Protein AF-A0A6C0IS83-F1 (afdb_monomer_lite)

InterPro domains:
  IPR001623 DnaJ domain [PF00226] (11-62)
  IPR001623 DnaJ domain [PR00625] (32-47)
  IPR001623 DnaJ domain [PR00625] (49-69)
  IPR001623 DnaJ domain [PS50076] (11-88)
  IPR001623 DnaJ domain [SM00271] (10-69)
  IPR001623 DnaJ domain [cd06257] (11-61)
  IPR036869 Chaperone J-domain superfamily [G3DSA:1.10.287.110] (2-84)
  IPR036869 Chaperone J-domain superfamily [SSF46565] (8-65)

Foldseek 3Di:
DPPVVVVVLVVLCVLLVHDPVQPDLLSLLLSLLLQCLLLQCVLVVNDPVSVVSNVSSVVSSVVSVVVVCVVVPVDDDDDDDPVVVVVVLSVDSDPVSSLVSLLVNLCSVCVPDDDPLLSVLLSLQLVCQVPPRDVVSVVSLLQDALVSLVVSLVVCVVSVSSSVHDPVSSVVSVVSSCVLQVLAAEAEAAAEQVCQLVQHWDFDADPNDTDTHRLVDQKDKDFDDDPPDPDDDDDDPDPSRGHIYMYGRHYDADPQWDADLFQEIEGEAEDECPPVVVCCVPPHQWDWDDDPPDTDT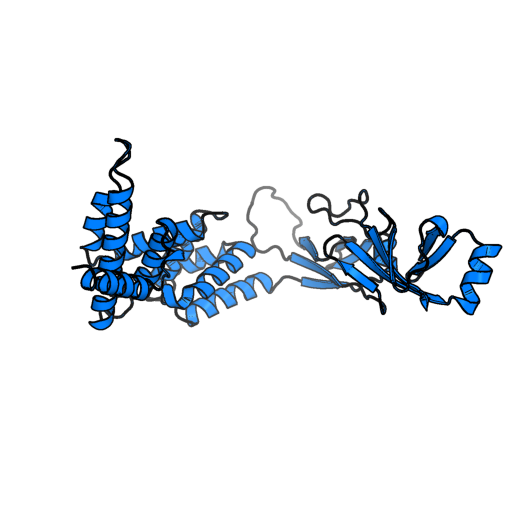HGPVPDDPDQKDKDKAQQSGGAGQDPVDRSDPPGGHIYIYIYGYD

Secondary structure (DSSP, 8-state):
--HHHHHHHHHHHHHHT--GGG--HHHHHHHHHHHHHHT-GGGTTT-HHHHHHHHHHHHHHHHHHHHHHHHHTTS-----S-HHHHHHHTT---HHHHHHHHHHHHHHHSTTT--HHHHHHHHHHHHHTTS---HHHHHHHHHS-HHHHHHHHHHHHHTHHHHT--HHHHHHHHHHHHHHHTT-EEEEE--BHHHHHTTPEEEEEETTEEEEEETT-SEEEEE---TT--S--------TTPPEEEEEE--BPPTT-EE-TT-PEEEEEEE-TTTHHHHHHHH-SEEEEEETTEEEEEEGGG--SSSEEEEEETT-SSBPP-SS-TT--S-B--EEEEEEE-

Sequence (342 aa):
MNMNNNNTIQDYLDVLELNYDELTKDKIKKQYYKLALKYHPDKNGNSIEANEKFKKINEAYLFFISEYNDVNDTNSCNNSNTNFDFVSLLSSKNTEFYINLLSSFISSIIKGNLNSTIVSIVKNIVISANNTLTKSVLTDLNTLDKYQLIEIYTLLSRYQDVFHIKQDTLEFVSLLIKDKYKNDEIIMLTPSVSDLLNDNLYKLNVNDTIYLVPLWHNELYFDAKNNNTNNTNINNTNNTNNKEIIVLCKPNLPNGISIDENNNLYCKLSINIHNELTNLLYNSPFVSLYIEEKEFFIPLHNLHIVSEQIYKIKNKGILIVNEENIYDDTCRGDIIVKILLV

pLDDT: mean 78.61, std 14.94, range [34.88, 96.12]

Structure (mmCIF, N/CA/C/O backbone):
data_AF-A0A6C0IS83-F1
#
_entry.id   AF-A0A6C0IS83-F1
#
loop_
_atom_site.group_PDB
_atom_site.id
_atom_site.type_symbol
_atom_site.label_atom_id
_atom_site.label_alt_id
_atom_site.label_comp_id
_atom_site.label_asym_id
_atom_site.label_entity_id
_atom_site.label_seq_id
_atom_site.pdbx_PDB_ins_code
_atom_site.Cartn_x
_atom_site.Cartn_y
_atom_site.Cartn_z
_atom_site.occupancy
_atom_site.B_iso_or_equiv
_atom_site.auth_seq_id
_atom_site.auth_comp_id
_atom_site.auth_asym_id
_atom_site.auth_atom_id
_atom_site.pdbx_PDB_model_num
ATOM 1 N N . MET A 1 1 ? 19.101 8.965 50.114 1.00 35.72 1 MET A N 1
ATOM 2 C CA . MET A 1 1 ? 17.693 8.515 50.061 1.00 35.72 1 MET A CA 1
ATOM 3 C C . MET A 1 1 ? 17.179 8.540 48.611 1.00 35.72 1 MET A C 1
ATOM 5 O O . MET A 1 1 ? 16.226 9.243 48.343 1.00 35.72 1 MET A O 1
ATOM 9 N N . ASN A 1 2 ? 17.783 7.788 47.674 1.00 38.53 2 ASN A N 1
ATOM 10 C CA . ASN A 1 2 ? 17.376 7.807 46.246 1.00 38.53 2 ASN A CA 1
ATOM 11 C C . ASN A 1 2 ? 16.971 6.433 45.673 1.00 38.53 2 ASN A C 1
ATOM 13 O O . ASN A 1 2 ? 16.652 6.347 44.496 1.00 38.53 2 ASN A O 1
ATOM 17 N N . MET A 1 3 ? 16.957 5.354 46.469 1.00 34.88 3 MET A N 1
ATOM 18 C CA . MET A 1 3 ? 16.592 4.024 45.947 1.00 34.88 3 MET A CA 1
ATOM 19 C C . MET A 1 3 ? 15.078 3.780 45.841 1.00 34.88 3 MET A C 1
ATOM 21 O O . MET A 1 3 ? 14.665 3.034 44.964 1.00 34.88 3 MET A O 1
ATOM 25 N N . ASN A 1 4 ? 14.240 4.433 46.659 1.00 50.72 4 ASN A N 1
ATOM 26 C CA . ASN A 1 4 ? 12.786 4.214 46.594 1.00 50.72 4 ASN A CA 1
ATOM 27 C C . ASN A 1 4 ? 12.120 4.887 45.384 1.00 50.72 4 ASN A C 1
ATOM 29 O O . ASN A 1 4 ? 11.181 4.319 44.846 1.00 50.72 4 ASN A O 1
ATOM 33 N N . ASN A 1 5 ? 12.607 6.045 44.922 1.00 55.72 5 ASN A N 1
ATOM 34 C CA . ASN A 1 5 ? 12.005 6.717 43.762 1.00 55.72 5 ASN A CA 1
ATOM 35 C C . ASN A 1 5 ? 12.311 5.998 42.442 1.00 55.72 5 ASN A C 1
ATOM 37 O O . ASN A 1 5 ? 11.448 5.953 41.574 1.00 55.72 5 ASN A O 1
ATOM 41 N N . ASN A 1 6 ? 13.496 5.393 42.301 1.00 60.47 6 ASN A N 1
ATOM 42 C CA . ASN A 1 6 ? 13.868 4.695 41.066 1.00 60.47 6 ASN A CA 1
ATOM 43 C C . ASN A 1 6 ? 13.025 3.434 40.827 1.00 60.47 6 ASN A C 1
ATOM 45 O O . ASN A 1 6 ? 12.663 3.170 39.685 1.00 60.47 6 ASN A O 1
ATOM 49 N N . ASN A 1 7 ? 12.664 2.699 41.886 1.00 71.56 7 ASN A N 1
ATOM 50 C CA . ASN A 1 7 ? 11.769 1.545 41.758 1.00 71.56 7 ASN A CA 1
ATOM 51 C C . ASN A 1 7 ? 10.355 1.977 41.348 1.00 71.56 7 ASN A C 1
ATOM 53 O O . ASN A 1 7 ? 9.797 1.395 40.431 1.00 71.56 7 ASN A O 1
ATOM 57 N N . THR A 1 8 ? 9.818 3.052 41.932 1.00 79.69 8 THR A N 1
ATOM 58 C CA . THR A 1 8 ? 8.490 3.571 41.562 1.00 79.69 8 THR A CA 1
ATOM 59 C C . THR A 1 8 ? 8.440 4.081 40.117 1.00 79.69 8 THR A C 1
ATOM 61 O O . THR A 1 8 ? 7.445 3.881 39.425 1.00 79.69 8 THR A O 1
ATOM 64 N N . ILE A 1 9 ? 9.512 4.726 39.638 1.00 83.50 9 ILE A N 1
ATOM 65 C CA . ILE A 1 9 ? 9.612 5.176 38.241 1.00 83.50 9 ILE A CA 1
ATOM 66 C C . ILE A 1 9 ? 9.635 3.971 37.299 1.00 83.50 9 ILE A C 1
ATOM 68 O O . ILE A 1 9 ? 8.914 3.977 36.303 1.00 83.50 9 ILE A O 1
ATOM 72 N N . GLN A 1 10 ? 10.426 2.942 37.620 1.00 84.50 10 GLN A N 1
ATOM 73 C CA . GLN A 1 10 ? 10.480 1.722 36.820 1.00 84.50 10 GLN A CA 1
ATOM 74 C C . GLN A 1 10 ? 9.125 1.003 36.806 1.00 84.50 10 GLN A C 1
ATOM 76 O O . GLN A 1 10 ? 8.645 0.651 35.736 1.00 84.50 10 GLN A O 1
ATOM 81 N N . ASP A 1 11 ? 8.456 0.890 37.955 1.00 86.56 11 ASP A N 1
ATOM 82 C CA . ASP A 1 11 ? 7.122 0.292 38.050 1.00 86.56 11 ASP A CA 1
ATOM 83 C C . ASP A 1 11 ? 6.097 1.044 37.177 1.00 86.56 11 ASP A C 1
ATOM 85 O O . ASP A 1 11 ? 5.260 0.428 36.518 1.00 86.56 11 ASP A O 1
ATOM 89 N N . TYR A 1 12 ? 6.152 2.381 37.127 1.00 90.69 12 TYR A N 1
ATOM 90 C CA . TYR A 1 12 ? 5.265 3.182 36.274 1.00 90.69 12 TYR A CA 1
ATOM 91 C C . TYR A 1 12 ? 5.613 3.114 34.786 1.00 90.69 12 TYR A C 1
ATOM 93 O O . TYR A 1 12 ? 4.703 3.149 33.953 1.00 90.69 12 TYR A O 1
ATOM 101 N N . LEU A 1 13 ? 6.896 2.993 34.443 1.00 88.94 13 LEU A N 1
ATOM 102 C CA . LEU A 1 13 ? 7.331 2.704 33.077 1.00 88.94 13 LEU A CA 1
ATOM 103 C C . LEU A 1 13 ? 6.804 1.344 32.616 1.00 88.94 13 LEU A C 1
ATOM 105 O O . LEU A 1 13 ? 6.209 1.257 31.542 1.00 88.94 13 LEU A O 1
ATOM 109 N N . ASP A 1 14 ? 6.923 0.325 33.465 1.00 88.31 14 ASP A N 1
ATOM 110 C CA . ASP A 1 14 ? 6.438 -1.026 33.193 1.00 88.31 14 ASP A CA 1
ATOM 111 C C . ASP A 1 14 ? 4.906 -1.047 33.048 1.00 88.31 14 ASP A C 1
ATOM 113 O O . ASP A 1 14 ? 4.376 -1.663 32.123 1.00 88.31 14 ASP A O 1
ATOM 117 N N . VAL A 1 15 ? 4.178 -0.312 33.902 1.00 89.88 15 VAL A N 1
ATOM 118 C CA . VAL A 1 15 ? 2.713 -0.155 33.804 1.00 89.88 15 VAL A CA 1
ATOM 119 C C . VAL A 1 15 ? 2.295 0.516 32.497 1.00 89.88 15 VAL A C 1
ATOM 121 O O . VAL A 1 15 ? 1.272 0.137 31.924 1.00 89.88 15 VAL A O 1
ATOM 124 N N . LEU A 1 16 ? 3.050 1.513 32.028 1.00 89.12 16 LEU A N 1
ATOM 125 C CA . LEU A 1 16 ? 2.792 2.155 30.742 1.00 89.12 16 LEU A CA 1
ATOM 126 C C . LEU A 1 16 ? 3.369 1.368 29.560 1.00 89.12 16 LEU A C 1
ATOM 128 O O . LEU A 1 16 ? 3.081 1.729 28.427 1.00 89.12 16 LEU A O 1
ATOM 132 N N . GLU A 1 17 ? 4.108 0.280 29.775 1.00 89.81 17 GLU A N 1
ATOM 133 C CA . GLU A 1 17 ? 4.826 -0.453 28.725 1.00 89.81 17 GLU A CA 1
ATOM 134 C C . GLU A 1 17 ? 5.775 0.472 27.921 1.00 89.81 17 GLU A C 1
ATOM 136 O O . GLU A 1 17 ? 5.812 0.420 26.690 1.00 89.81 17 GLU A O 1
ATOM 141 N N . LEU A 1 18 ? 6.504 1.365 28.604 1.00 89.06 18 LEU A N 1
ATOM 142 C CA . LEU A 1 18 ? 7.457 2.307 28.001 1.00 89.06 18 LEU A CA 1
ATOM 143 C C . LEU A 1 18 ? 8.870 2.092 28.533 1.00 89.06 18 LEU A C 1
ATOM 145 O O . LEU A 1 18 ? 9.063 1.765 29.698 1.00 89.06 18 LEU A O 1
ATOM 149 N N . ASN A 1 19 ? 9.868 2.370 27.695 1.00 87.38 19 ASN A N 1
ATOM 150 C CA . ASN A 1 19 ? 11.260 2.439 28.131 1.00 87.38 19 ASN A CA 1
ATOM 151 C C . ASN A 1 19 ? 11.656 3.873 28.502 1.00 87.38 19 ASN A C 1
ATOM 153 O O . ASN A 1 19 ? 11.053 4.839 28.028 1.00 87.38 19 ASN A O 1
ATOM 157 N N . TYR A 1 20 ? 12.722 4.016 29.293 1.00 81.62 20 TYR A N 1
ATOM 158 C CA . TYR A 1 20 ? 13.230 5.327 29.710 1.00 81.62 20 TYR A CA 1
ATOM 159 C C . TYR A 1 20 ? 13.574 6.229 28.506 1.00 81.62 20 TYR A C 1
ATOM 161 O O . TYR A 1 20 ? 13.202 7.399 28.478 1.00 81.62 20 TYR A O 1
ATOM 169 N N . ASP A 1 21 ? 14.166 5.662 27.450 1.00 80.62 21 ASP A N 1
ATOM 170 C CA . ASP A 1 21 ? 14.532 6.386 26.219 1.00 80.62 21 ASP A CA 1
ATOM 171 C C . ASP A 1 21 ? 13.317 6.846 25.385 1.00 80.62 21 ASP A C 1
ATOM 173 O O . ASP A 1 21 ? 13.442 7.602 24.421 1.00 80.62 21 ASP A O 1
ATOM 177 N N . GLU A 1 22 ? 12.116 6.382 25.734 1.00 77.12 22 GLU A N 1
ATOM 178 C CA . GLU A 1 22 ? 10.867 6.675 25.034 1.00 77.12 22 GLU A CA 1
ATOM 179 C C . GLU A 1 22 ? 9.982 7.687 25.764 1.00 77.12 22 GLU A C 1
ATOM 181 O O . GLU A 1 22 ? 8.907 8.037 25.264 1.00 77.12 22 GLU A O 1
ATOM 186 N N . LEU A 1 23 ? 10.440 8.186 26.915 1.00 80.38 23 LEU A N 1
ATOM 187 C CA . LEU A 1 23 ? 9.802 9.258 27.664 1.00 80.38 23 LEU A CA 1
ATOM 188 C C . LEU A 1 23 ? 9.786 10.525 26.797 1.00 80.38 23 LEU A C 1
ATOM 190 O O . LEU A 1 23 ? 10.745 11.284 26.701 1.00 80.38 23 LEU A O 1
ATOM 194 N N . THR A 1 24 ? 8.664 10.741 26.119 1.00 84.88 24 THR A N 1
ATOM 195 C CA . THR A 1 24 ? 8.280 12.008 25.494 1.00 84.88 24 THR A CA 1
ATOM 196 C C . THR A 1 24 ? 6.800 12.220 25.778 1.00 84.88 24 THR A C 1
ATOM 198 O O . THR A 1 24 ? 6.029 11.255 25.808 1.00 84.88 24 THR A O 1
ATOM 201 N N . LYS A 1 25 ? 6.371 13.474 25.963 1.00 83.62 25 LYS A N 1
ATOM 202 C CA . LYS A 1 25 ? 4.979 13.808 26.320 1.00 83.62 25 LYS A CA 1
ATOM 203 C C . LYS A 1 25 ? 3.959 13.177 25.364 1.00 83.62 25 LYS A C 1
ATOM 205 O O . LYS A 1 25 ? 2.940 12.648 25.806 1.00 83.62 25 LYS A O 1
ATOM 210 N N . ASP A 1 26 ? 4.263 13.164 24.068 1.00 81.56 26 ASP A N 1
ATOM 211 C CA . ASP A 1 26 ? 3.397 12.569 23.048 1.00 81.56 26 ASP A CA 1
ATOM 212 C C . ASP A 1 26 ? 3.340 11.038 23.124 1.00 81.56 26 ASP A C 1
ATOM 214 O O . ASP A 1 26 ? 2.248 10.470 23.028 1.00 81.56 26 ASP A O 1
ATOM 218 N N . LYS A 1 27 ? 4.479 10.358 23.337 1.00 85.44 27 LYS A N 1
ATOM 219 C CA . LYS A 1 27 ? 4.504 8.895 23.508 1.00 85.44 27 LYS A CA 1
ATOM 220 C C . LYS A 1 27 ? 3.756 8.474 24.771 1.00 85.44 27 LYS A C 1
ATOM 222 O O . LYS A 1 27 ? 2.902 7.594 24.691 1.00 85.44 27 LYS A O 1
ATOM 227 N N . ILE A 1 28 ? 3.994 9.158 25.891 1.00 86.69 28 ILE A N 1
ATOM 228 C CA . ILE A 1 28 ? 3.319 8.908 27.174 1.00 86.69 28 ILE A CA 1
ATOM 229 C C . ILE A 1 28 ? 1.806 9.051 27.014 1.00 86.69 28 ILE A C 1
ATOM 231 O O . ILE A 1 28 ? 1.051 8.153 27.378 1.00 86.69 28 ILE A O 1
ATOM 235 N N . LYS A 1 29 ? 1.351 10.140 26.386 1.00 84.56 29 LYS A N 1
ATOM 236 C CA . LYS A 1 29 ? -0.071 10.391 26.131 1.00 84.56 29 LYS A CA 1
ATOM 237 C C . LYS A 1 29 ? -0.698 9.342 25.213 1.00 84.56 29 LYS A C 1
ATOM 239 O O . LYS A 1 29 ? -1.788 8.847 25.494 1.00 84.56 29 LYS A O 1
ATOM 244 N N . LYS A 1 30 ? -0.019 8.974 24.124 1.00 84.38 30 LYS A N 1
ATOM 245 C CA . LYS A 1 30 ? -0.503 7.955 23.179 1.00 84.38 30 LYS A CA 1
ATOM 246 C C . LYS A 1 30 ? -0.636 6.586 23.844 1.00 84.38 30 LYS A C 1
ATOM 248 O O . LYS A 1 30 ? -1.632 5.894 23.628 1.00 84.38 30 LYS A O 1
ATOM 253 N N . GLN A 1 31 ? 0.353 6.213 24.643 1.00 88.25 31 GLN A N 1
ATOM 254 C CA . GLN A 1 31 ? 0.400 4.927 25.316 1.00 88.25 31 GLN A CA 1
ATOM 255 C C . GLN A 1 31 ? -0.612 4.853 26.464 1.00 88.25 31 GLN A C 1
ATOM 257 O O . GLN A 1 31 ? -1.351 3.874 26.563 1.00 88.25 31 GLN A O 1
ATOM 262 N N . TYR A 1 32 ? -0.755 5.936 27.232 1.00 88.56 32 TYR A N 1
ATOM 263 C CA . TYR A 1 32 ? -1.833 6.098 28.202 1.00 88.56 32 TYR A CA 1
ATOM 264 C C . TYR A 1 32 ? -3.206 5.863 27.562 1.00 88.56 32 TYR A C 1
ATOM 266 O O . TYR A 1 32 ? -3.961 5.016 28.028 1.00 88.56 32 TYR A O 1
ATOM 274 N N . TYR A 1 33 ? -3.514 6.541 26.450 1.00 86.06 33 TYR A N 1
ATOM 275 C CA . TYR A 1 33 ? -4.796 6.365 25.765 1.00 86.06 33 TYR A CA 1
ATOM 276 C C . TYR A 1 33 ? -5.037 4.924 25.310 1.00 86.06 33 TYR A C 1
ATOM 278 O O . TYR A 1 33 ? -6.140 4.404 25.479 1.00 86.06 33 TYR A O 1
ATOM 286 N N . LYS A 1 34 ? -4.009 4.262 24.771 1.00 87.62 34 LYS A N 1
ATOM 287 C CA . LYS A 1 34 ? -4.089 2.863 24.340 1.00 87.62 34 LYS A CA 1
ATOM 288 C C . LYS A 1 34 ? -4.442 1.938 25.511 1.00 87.62 34 LYS A C 1
ATOM 290 O O . LYS A 1 34 ? -5.360 1.127 25.402 1.00 87.62 34 LYS A O 1
ATOM 295 N N . LEU A 1 35 ? -3.732 2.065 26.630 1.00 88.19 35 LEU A N 1
ATOM 296 C CA . LEU A 1 35 ? -3.922 1.209 27.803 1.00 88.19 35 LEU A CA 1
ATOM 297 C C . LEU A 1 35 ? -5.224 1.518 28.544 1.00 88.19 35 LEU A C 1
ATOM 299 O O . LEU A 1 35 ? -5.928 0.596 28.951 1.00 88.19 35 LEU A O 1
ATOM 303 N N . ALA A 1 36 ? -5.587 2.794 28.658 1.00 86.00 36 ALA A N 1
ATOM 304 C CA . ALA A 1 36 ? -6.831 3.227 29.280 1.00 86.00 36 ALA A CA 1
ATOM 305 C C . ALA A 1 36 ? -8.067 2.732 28.506 1.00 86.00 36 ALA A C 1
ATOM 307 O O . ALA A 1 36 ? -9.056 2.356 29.130 1.00 86.00 36 ALA A O 1
ATOM 308 N N . LEU A 1 37 ? -8.008 2.651 27.168 1.00 86.12 37 LEU A N 1
ATOM 309 C CA . LEU A 1 37 ? -9.069 2.037 26.357 1.00 86.12 37 LEU A CA 1
ATOM 310 C C . LEU A 1 37 ? -9.130 0.518 26.545 1.00 86.12 37 LEU A C 1
ATOM 312 O O . LEU A 1 37 ? -10.213 -0.030 26.756 1.00 86.12 37 LEU A O 1
ATOM 316 N N . LYS A 1 38 ? -7.969 -0.148 26.534 1.00 86.44 38 LYS A N 1
ATOM 317 C CA . LYS A 1 38 ? -7.862 -1.603 26.703 1.00 86.44 38 LYS A CA 1
ATOM 318 C C . LYS A 1 38 ? -8.370 -2.063 28.071 1.00 86.44 38 LYS A C 1
ATOM 320 O O . LYS A 1 38 ? -9.133 -3.019 28.155 1.00 86.44 38 LYS A O 1
ATOM 325 N N . TYR A 1 39 ? -8.005 -1.374 29.146 1.00 85.44 39 TYR A N 1
ATOM 326 C CA . TYR A 1 39 ? -8.353 -1.771 30.514 1.00 85.44 39 TYR A CA 1
ATOM 327 C C . TYR A 1 39 ? -9.529 -0.985 31.105 1.00 85.44 39 TYR A C 1
ATOM 329 O O . TYR A 1 39 ? -9.731 -1.006 32.316 1.00 85.44 39 TYR A O 1
ATOM 337 N N . HIS A 1 40 ? -10.336 -0.313 30.274 1.00 83.88 40 HIS A N 1
ATOM 338 C CA . HIS A 1 40 ? -11.475 0.456 30.771 1.00 83.88 40 HIS A CA 1
ATOM 339 C C . HIS A 1 40 ? -12.468 -0.442 31.547 1.00 83.88 40 HIS A C 1
ATOM 341 O O . HIS A 1 40 ? -12.882 -1.477 31.004 1.00 83.88 40 HIS A O 1
ATOM 347 N N . PRO A 1 41 ? -12.909 -0.062 32.766 1.00 80.00 41 PRO A N 1
ATOM 348 C CA . PRO A 1 41 ? -13.805 -0.878 33.592 1.00 80.00 41 PRO A CA 1
ATOM 349 C C . PRO A 1 41 ? -15.108 -1.280 32.885 1.00 80.00 41 PRO A C 1
ATOM 351 O O . PRO A 1 41 ? -15.432 -2.467 32.855 1.00 80.00 41 PRO A O 1
ATOM 354 N N . ASP A 1 42 ? -15.783 -0.332 32.218 1.00 77.94 42 ASP A N 1
ATOM 355 C CA . ASP A 1 42 ? -17.048 -0.589 31.502 1.00 77.94 42 ASP A CA 1
ATOM 356 C C . ASP A 1 42 ? -16.932 -1.696 30.441 1.00 77.94 42 ASP A C 1
ATOM 358 O O . ASP A 1 42 ? -17.884 -2.439 30.208 1.00 77.94 42 ASP A O 1
ATOM 362 N N . LYS A 1 43 ? -15.772 -1.821 29.783 1.00 76.31 43 LYS A N 1
ATOM 363 C CA . LYS A 1 43 ? -15.547 -2.820 28.726 1.00 76.31 43 LYS A CA 1
ATOM 364 C C . LYS A 1 43 ? -15.087 -4.170 29.279 1.00 76.31 43 LYS A C 1
ATOM 366 O O . LYS A 1 43 ? -15.328 -5.191 28.648 1.00 76.31 43 LYS A O 1
ATOM 371 N N . ASN A 1 44 ? -14.507 -4.187 30.477 1.00 79.69 44 ASN A N 1
ATOM 372 C CA . ASN A 1 44 ? -13.975 -5.382 31.137 1.00 79.69 44 ASN A CA 1
ATOM 373 C C . ASN A 1 44 ? -14.903 -5.904 32.252 1.00 79.69 44 ASN A C 1
ATOM 375 O O . ASN A 1 44 ? -14.445 -6.458 33.253 1.00 79.69 44 ASN A O 1
ATOM 379 N N . GLY A 1 45 ? -16.215 -5.683 32.115 1.00 77.19 45 GLY A N 1
ATOM 380 C CA . GLY A 1 45 ? -17.219 -6.185 33.057 1.00 77.19 45 GLY A CA 1
ATOM 381 C C . GLY A 1 45 ? -17.079 -5.638 34.480 1.00 77.19 45 GLY A C 1
ATOM 382 O O . GLY A 1 45 ? -17.510 -6.294 35.424 1.00 77.19 45 GLY A O 1
ATOM 383 N N . ASN A 1 46 ? -16.459 -4.463 34.650 1.00 76.12 46 ASN A N 1
ATOM 384 C CA . ASN A 1 46 ? -16.186 -3.836 35.944 1.00 76.12 46 ASN A CA 1
ATOM 385 C C . ASN A 1 46 ? -15.425 -4.734 36.938 1.00 76.12 46 ASN A C 1
ATOM 387 O O . ASN A 1 46 ? -15.598 -4.600 38.151 1.00 76.12 46 ASN A O 1
ATOM 391 N N . SER A 1 47 ? -14.562 -5.628 36.443 1.00 82.75 47 SER A N 1
ATOM 392 C CA . SER A 1 47 ? -13.766 -6.506 37.304 1.00 82.75 47 SER A CA 1
ATOM 393 C C . SER A 1 47 ? -12.839 -5.711 38.234 1.00 82.75 47 SER A C 1
ATOM 395 O O . SER A 1 47 ? -12.399 -4.598 37.923 1.00 82.75 47 SER A O 1
ATOM 397 N N . ILE A 1 48 ? -12.541 -6.275 39.408 1.00 83.62 48 ILE A N 1
ATOM 398 C CA . ILE A 1 48 ? -11.624 -5.660 40.385 1.00 83.62 48 ILE A CA 1
ATOM 399 C C . ILE A 1 48 ? -10.245 -5.467 39.743 1.00 83.62 48 ILE A C 1
ATOM 401 O O . ILE A 1 48 ? -9.674 -4.384 39.822 1.00 83.62 48 ILE A O 1
ATOM 405 N N . GLU A 1 49 ? -9.774 -6.472 39.005 1.00 83.56 49 GLU A N 1
ATOM 406 C CA . GLU A 1 49 ? -8.487 -6.440 38.310 1.00 83.56 49 GLU A CA 1
ATOM 407 C C . GLU A 1 49 ? -8.408 -5.322 37.254 1.00 83.56 49 GLU A C 1
ATOM 409 O O . GLU A 1 49 ? -7.408 -4.606 37.188 1.00 83.56 49 GLU A O 1
ATOM 414 N N . ALA A 1 50 ? -9.460 -5.122 36.449 1.00 79.31 50 ALA A N 1
ATOM 415 C CA . ALA A 1 50 ? -9.492 -4.045 35.458 1.00 79.31 50 ALA A CA 1
ATOM 416 C C . ALA A 1 50 ? -9.514 -2.663 36.125 1.00 79.31 50 ALA A C 1
ATOM 418 O O . ALA A 1 50 ? -8.807 -1.760 35.683 1.00 79.31 50 ALA A O 1
ATOM 419 N N . ASN A 1 51 ? -10.265 -2.505 37.222 1.00 82.31 51 ASN A N 1
ATOM 420 C CA . ASN A 1 51 ? -10.272 -1.266 38.001 1.00 82.31 51 ASN A CA 1
ATOM 421 C C . ASN A 1 51 ? -8.886 -0.955 38.592 1.00 82.31 51 ASN A C 1
ATOM 423 O O . ASN A 1 51 ? -8.439 0.188 38.515 1.00 82.31 51 ASN A O 1
ATOM 427 N N . GLU A 1 52 ? -8.196 -1.949 39.159 1.00 84.81 52 GLU A N 1
ATOM 428 C CA . GLU A 1 52 ? -6.850 -1.774 39.718 1.00 84.81 52 GLU A CA 1
ATOM 429 C C . GLU A 1 52 ? -5.819 -1.428 38.641 1.00 84.81 52 GLU A C 1
ATOM 431 O O . GLU A 1 52 ? -5.042 -0.488 38.815 1.00 84.81 52 GLU A O 1
ATOM 436 N N . LYS A 1 53 ? -5.837 -2.138 37.505 1.00 85.94 53 LYS A N 1
ATOM 437 C CA . LYS A 1 53 ? -4.961 -1.844 36.361 1.00 85.94 53 LYS A CA 1
ATOM 438 C C . LYS A 1 53 ? -5.209 -0.441 35.817 1.00 85.94 53 LYS A C 1
ATOM 440 O O . LYS A 1 53 ? -4.264 0.327 35.672 1.00 85.94 53 LYS A O 1
ATOM 445 N N . PHE A 1 54 ? -6.469 -0.078 35.580 1.00 85.94 54 PHE A N 1
ATOM 446 C CA . PHE A 1 54 ? -6.841 1.253 35.101 1.00 85.94 54 PHE A CA 1
ATOM 447 C C . PHE A 1 54 ? -6.398 2.358 36.069 1.00 85.94 54 PHE A C 1
ATOM 449 O O . PHE A 1 54 ? -5.870 3.384 35.643 1.00 85.94 54 PHE A O 1
ATOM 456 N N . LYS A 1 55 ? -6.539 2.127 37.381 1.00 85.69 55 LYS A N 1
ATOM 457 C CA . LYS A 1 55 ? -6.068 3.062 38.407 1.00 85.69 55 LYS A CA 1
ATOM 458 C C . LYS A 1 55 ? -4.552 3.260 38.341 1.00 85.69 55 LYS A C 1
ATOM 460 O O . LYS A 1 55 ? -4.110 4.403 38.294 1.00 85.69 55 LYS A O 1
ATOM 465 N N . LYS A 1 56 ? -3.773 2.175 38.265 1.00 87.12 56 LYS A N 1
ATOM 466 C CA . LYS A 1 56 ? -2.306 2.241 38.132 1.00 87.12 56 LYS A CA 1
ATOM 467 C C . LYS A 1 56 ? -1.874 2.972 36.859 1.00 87.12 56 LYS A C 1
ATOM 469 O O . LYS A 1 56 ? -0.956 3.781 36.908 1.00 87.12 56 LYS A O 1
ATOM 474 N N . ILE A 1 57 ? -2.560 2.737 35.738 1.00 88.88 57 ILE A N 1
ATOM 475 C CA . ILE A 1 57 ? -2.306 3.435 34.465 1.00 88.88 57 ILE A CA 1
ATOM 476 C C . ILE A 1 57 ? -2.534 4.948 34.613 1.00 88.88 57 ILE A C 1
ATOM 478 O O . ILE A 1 57 ? -1.721 5.742 34.140 1.00 88.88 57 ILE A O 1
ATOM 482 N N . ASN A 1 58 ? -3.611 5.357 35.293 1.00 86.25 58 ASN A N 1
ATOM 483 C CA . ASN A 1 58 ? -3.886 6.770 35.569 1.00 86.25 58 ASN A CA 1
ATOM 484 C C . ASN A 1 58 ? -2.831 7.393 36.496 1.00 86.25 58 ASN A C 1
ATOM 486 O O . ASN A 1 58 ? -2.356 8.490 36.214 1.00 86.25 58 ASN A O 1
ATOM 490 N N . GLU A 1 59 ? -2.453 6.703 37.577 1.00 86.38 59 GLU A N 1
ATOM 491 C CA . GLU A 1 59 ? -1.424 7.159 38.524 1.00 86.38 59 GLU A CA 1
ATOM 492 C C . GLU A 1 59 ? -0.069 7.361 37.823 1.00 86.38 59 GLU A C 1
ATOM 494 O O . GLU A 1 59 ? 0.535 8.427 37.955 1.00 86.38 59 GLU A O 1
ATOM 499 N N . ALA A 1 60 ? 0.357 6.395 37.002 1.00 88.12 60 ALA A N 1
ATOM 500 C CA . ALA A 1 60 ? 1.592 6.474 36.224 1.00 88.12 60 ALA A CA 1
ATOM 501 C C . ALA A 1 60 ? 1.586 7.652 35.234 1.00 88.12 60 ALA A C 1
ATOM 503 O O . ALA A 1 60 ? 2.554 8.408 35.147 1.00 88.12 60 ALA A O 1
ATOM 504 N N . TYR A 1 61 ? 0.484 7.849 34.502 1.00 87.75 61 TYR A N 1
ATOM 505 C CA . TYR A 1 61 ? 0.361 8.969 33.567 1.00 87.75 61 TYR A CA 1
ATOM 506 C C . TYR A 1 61 ? 0.428 10.327 34.273 1.00 87.75 61 TYR A C 1
ATOM 508 O O . TYR A 1 61 ? 1.143 11.218 33.814 1.00 87.75 61 TYR A O 1
ATOM 516 N N . LEU A 1 62 ? -0.287 10.486 35.393 1.00 85.75 62 LEU A N 1
ATOM 517 C CA . LEU A 1 62 ? -0.272 11.727 36.169 1.00 85.75 62 LEU A CA 1
ATOM 518 C C . LEU A 1 62 ? 1.130 12.047 36.689 1.00 85.75 62 LEU A C 1
ATOM 520 O O . LEU A 1 62 ? 1.556 13.190 36.554 1.00 85.75 62 LEU A O 1
ATOM 524 N N . PHE A 1 63 ? 1.847 11.041 37.199 1.00 87.19 63 PHE A N 1
ATOM 525 C CA . PHE A 1 63 ? 3.223 11.182 37.670 1.00 87.19 63 PHE A CA 1
ATOM 526 C C . PHE A 1 63 ? 4.163 11.701 36.572 1.00 87.19 63 PHE A C 1
ATOM 528 O O . PHE A 1 63 ? 4.860 12.694 36.769 1.00 87.19 63 PHE A O 1
ATOM 535 N N . PHE A 1 64 ? 4.161 11.080 35.387 1.00 84.69 64 PHE A N 1
ATOM 536 C CA . PHE A 1 64 ? 5.046 11.542 34.316 1.00 84.69 64 PHE A CA 1
ATOM 537 C C . PHE A 1 64 ? 4.646 12.921 33.794 1.00 84.69 64 PHE A C 1
ATOM 539 O O . PHE A 1 64 ? 5.514 13.746 33.529 1.00 84.69 64 PHE A O 1
ATOM 546 N N . ILE A 1 65 ? 3.351 13.216 33.657 1.00 82.50 65 ILE A N 1
ATOM 547 C CA . ILE A 1 65 ? 2.915 14.538 33.195 1.00 82.50 65 ILE A CA 1
ATOM 548 C C . ILE A 1 65 ? 3.269 15.638 34.201 1.00 82.50 65 ILE A C 1
ATOM 550 O O . ILE A 1 65 ? 3.659 16.717 33.754 1.00 82.50 65 ILE A O 1
ATOM 554 N N . SER A 1 66 ? 3.161 15.397 35.514 1.00 80.75 66 SER A N 1
ATOM 555 C CA . SER A 1 66 ? 3.607 16.371 36.519 1.00 80.75 66 SER A CA 1
ATOM 556 C C . SER A 1 66 ? 5.113 16.603 36.434 1.00 80.75 66 SER A C 1
ATOM 558 O O . SER A 1 66 ? 5.525 17.752 36.323 1.00 80.75 66 SER A O 1
ATOM 560 N N . GLU A 1 67 ? 5.908 15.532 36.339 1.00 80.56 67 GLU A N 1
ATOM 561 C CA . GLU A 1 67 ? 7.370 15.626 36.210 1.00 80.56 67 GLU A CA 1
ATOM 562 C C . GLU A 1 67 ? 7.777 16.426 34.956 1.00 80.56 67 GLU A C 1
ATOM 564 O O . GLU A 1 67 ? 8.661 17.279 34.996 1.00 80.56 67 GLU A O 1
ATOM 569 N N . TYR A 1 68 ? 7.080 16.222 33.832 1.00 75.25 68 TYR A N 1
ATOM 570 C CA . TYR A 1 68 ? 7.310 16.995 32.607 1.00 75.25 68 TYR A CA 1
ATOM 571 C C . TYR A 1 68 ? 6.975 18.481 32.736 1.00 75.25 68 TYR A C 1
ATOM 573 O O . TYR A 1 68 ? 7.587 19.296 32.043 1.00 75.25 68 TYR A O 1
ATOM 581 N N . ASN A 1 69 ? 5.969 18.842 33.532 1.00 68.75 69 ASN A N 1
ATOM 582 C CA . ASN A 1 69 ? 5.571 20.239 33.690 1.00 68.75 69 ASN A CA 1
ATOM 583 C C . ASN A 1 69 ? 6.521 20.963 34.659 1.00 68.75 69 ASN A C 1
ATOM 585 O O . ASN A 1 69 ? 6.952 22.069 34.343 1.00 68.75 69 ASN A O 1
ATOM 589 N N . ASP A 1 70 ? 6.960 20.300 35.734 1.00 60.84 70 ASP A N 1
ATOM 590 C CA . ASP A 1 70 ? 7.924 20.856 36.696 1.00 60.84 70 ASP A CA 1
ATOM 591 C C . ASP A 1 70 ? 9.289 21.175 36.047 1.00 60.84 70 ASP A C 1
ATOM 593 O O . ASP A 1 70 ? 9.955 22.140 36.423 1.00 60.84 70 ASP A O 1
ATOM 597 N N . VAL A 1 71 ? 9.690 20.421 35.015 1.00 58.38 71 VAL A N 1
ATOM 598 C CA . VAL A 1 71 ? 10.933 20.664 34.254 1.00 58.38 71 VAL A CA 1
ATOM 599 C C . VAL A 1 71 ? 10.818 21.845 33.271 1.00 58.38 71 VAL A C 1
ATOM 601 O O . VAL A 1 71 ? 11.820 22.501 32.982 1.00 58.38 71 VAL A O 1
ATOM 604 N N . ASN A 1 72 ? 9.620 22.150 32.759 1.00 55.03 72 ASN A N 1
ATOM 605 C CA . ASN A 1 72 ? 9.416 23.175 31.724 1.00 55.03 72 ASN A CA 1
ATOM 606 C C . ASN A 1 72 ? 8.950 24.542 32.268 1.00 55.03 72 ASN A C 1
ATOM 608 O O . ASN A 1 72 ? 9.077 25.542 31.563 1.00 55.03 72 ASN A O 1
ATOM 612 N N . ASP A 1 73 ? 8.492 24.624 33.520 1.00 49.41 73 ASP A N 1
ATOM 613 C CA . ASP A 1 73 ? 7.958 25.858 34.127 1.00 49.41 73 ASP A CA 1
ATOM 614 C C . ASP A 1 73 ? 9.020 26.855 34.643 1.00 49.41 73 ASP A C 1
ATOM 616 O O . ASP A 1 73 ? 8.700 27.824 35.331 1.00 49.41 73 ASP A O 1
ATOM 620 N N . THR A 1 74 ? 10.294 26.714 34.253 1.00 46.88 74 THR A N 1
ATOM 621 C CA . THR A 1 74 ? 11.285 27.789 34.478 1.00 46.88 74 THR A CA 1
ATOM 622 C C . THR A 1 74 ? 11.223 28.905 33.435 1.00 46.88 74 THR A C 1
ATOM 624 O O . THR A 1 74 ? 11.838 29.947 33.650 1.00 46.88 74 THR A O 1
ATOM 627 N N . ASN A 1 75 ? 10.463 28.752 32.343 1.00 49.97 75 ASN A N 1
ATOM 628 C CA . ASN A 1 75 ? 10.274 29.816 31.359 1.00 49.97 75 ASN A CA 1
ATOM 629 C C . ASN A 1 75 ? 8.876 29.791 30.721 1.00 49.97 75 ASN A C 1
ATOM 631 O O . ASN A 1 75 ? 8.583 28.940 29.886 1.00 49.97 75 ASN A O 1
ATOM 635 N N . SER A 1 76 ? 8.114 30.855 30.998 1.00 38.38 76 SER A N 1
ATOM 636 C CA . SER A 1 76 ? 7.008 31.404 30.194 1.00 38.38 76 SER A CA 1
ATOM 637 C C . SER A 1 76 ? 5.590 31.184 30.731 1.00 38.38 76 SER A C 1
ATOM 639 O O . SER A 1 76 ? 4.945 30.156 30.542 1.00 38.38 76 SER A O 1
ATOM 641 N N . CYS A 1 77 ? 5.065 32.257 31.323 1.00 38.91 77 CYS A N 1
ATOM 642 C CA . CYS A 1 77 ? 3.645 32.501 31.508 1.00 38.91 77 CYS A CA 1
ATOM 643 C C . CYS A 1 77 ? 2.950 32.534 30.132 1.00 38.91 77 CYS A C 1
ATOM 645 O O . CYS A 1 77 ? 3.401 33.258 29.245 1.00 38.91 77 CYS A O 1
ATOM 647 N N . ASN A 1 78 ? 1.809 31.839 30.027 1.00 40.66 78 ASN A N 1
ATOM 648 C CA . ASN A 1 78 ? 0.831 31.790 28.922 1.00 40.66 78 ASN A CA 1
ATOM 649 C C . ASN A 1 78 ? 0.873 30.523 28.044 1.00 40.66 78 ASN A C 1
ATOM 651 O O . ASN A 1 78 ? 1.385 30.556 26.928 1.00 40.66 78 ASN A O 1
ATOM 655 N N . ASN A 1 79 ? 0.155 29.467 28.459 1.00 36.75 79 ASN A N 1
ATOM 656 C CA . ASN A 1 79 ? -0.925 28.922 27.621 1.00 36.75 79 ASN A CA 1
ATOM 657 C C . ASN A 1 79 ? -1.898 27.983 28.373 1.00 36.75 79 ASN A C 1
ATOM 659 O O . ASN A 1 79 ? -1.537 26.897 28.809 1.00 36.75 79 ASN A O 1
ATOM 663 N N . SER A 1 80 ? -3.150 28.446 28.473 1.00 38.56 80 SER A N 1
ATOM 664 C CA . SER A 1 80 ? -4.426 27.704 28.481 1.00 38.56 80 SER A CA 1
ATOM 665 C C . SER A 1 80 ? -4.545 26.348 29.217 1.00 38.56 80 SER A C 1
ATOM 667 O O . SER A 1 80 ? -4.337 25.279 28.648 1.00 38.56 80 SER A O 1
ATOM 669 N N . ASN A 1 81 ? -5.034 26.406 30.466 1.00 42.38 81 ASN A N 1
ATOM 670 C CA . ASN A 1 81 ? -6.280 25.806 31.008 1.00 42.38 81 ASN A CA 1
ATOM 671 C C . ASN A 1 81 ? -6.884 24.513 30.395 1.00 42.38 81 ASN A C 1
ATOM 673 O O . ASN A 1 81 ? -8.085 24.298 30.500 1.00 42.38 81 ASN A O 1
ATOM 677 N N . THR A 1 82 ? -6.102 23.613 29.804 1.00 47.03 82 THR A N 1
ATOM 678 C CA . THR A 1 82 ? -6.603 22.331 29.261 1.00 47.03 82 THR A CA 1
ATOM 679 C C . THR A 1 82 ? -6.318 21.138 30.176 1.00 47.03 82 THR A C 1
ATOM 681 O O . THR A 1 82 ? -7.012 20.126 30.108 1.00 47.03 82 THR A O 1
ATOM 684 N N . ASN A 1 83 ? -5.336 21.251 31.077 1.00 46.00 83 ASN A N 1
ATOM 685 C CA . ASN A 1 83 ? -4.933 20.149 31.959 1.00 46.00 83 ASN A CA 1
ATOM 686 C C . ASN A 1 83 ? -5.753 20.047 33.256 1.00 46.00 83 ASN A C 1
ATOM 688 O O . ASN A 1 83 ? -5.907 18.942 33.772 1.00 46.00 83 ASN A O 1
ATOM 692 N N . PHE A 1 84 ? -6.304 21.154 33.774 1.00 44.38 84 PHE A N 1
ATOM 693 C CA . PHE A 1 84 ? -7.089 21.132 35.019 1.00 44.38 84 PHE A CA 1
ATOM 694 C C . PHE A 1 84 ? -8.417 20.367 34.849 1.00 44.38 84 PHE A C 1
ATOM 696 O O . PHE A 1 84 ? -8.819 19.615 35.734 1.00 44.38 84 PHE A O 1
ATOM 703 N N . ASP A 1 85 ? -9.032 20.452 33.665 1.00 52.66 85 ASP A N 1
ATOM 704 C CA . ASP A 1 85 ? -10.223 19.664 33.321 1.00 52.66 85 ASP A CA 1
ATOM 705 C C . ASP A 1 85 ? -9.917 18.169 33.153 1.00 52.66 85 ASP A C 1
ATOM 707 O O . ASP A 1 85 ? -10.723 17.320 33.533 1.00 52.66 85 ASP A O 1
ATOM 711 N N . PHE A 1 86 ? -8.735 17.817 32.634 1.00 56.00 86 PHE A N 1
ATOM 712 C CA . PHE A 1 86 ? -8.368 16.421 32.375 1.00 56.00 86 PHE A CA 1
ATOM 713 C C . PHE A 1 86 ? -8.233 15.600 33.667 1.00 56.00 86 PHE A C 1
ATOM 715 O O . PHE A 1 86 ? -8.708 14.468 33.731 1.00 56.00 86 PHE A O 1
ATOM 722 N N . VAL A 1 87 ? -7.642 16.178 34.719 1.00 54.62 87 VAL A N 1
ATOM 723 C CA . VAL A 1 87 ? -7.492 15.518 36.032 1.00 54.62 87 VAL A CA 1
ATOM 724 C C . VAL A 1 87 ? -8.845 15.334 36.731 1.00 54.62 87 VAL A C 1
ATOM 726 O O . VAL A 1 87 ? -9.095 14.296 37.345 1.00 54.62 87 VAL A O 1
ATOM 729 N N . SER A 1 88 ? -9.755 16.299 36.574 1.00 57.16 88 SER A N 1
ATOM 730 C CA . SER A 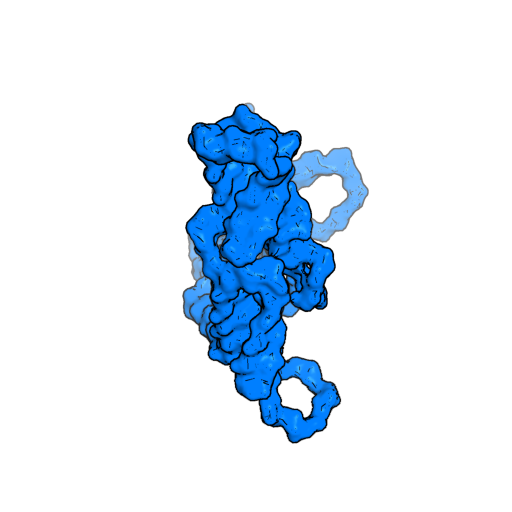1 88 ? -11.137 16.194 37.056 1.00 57.16 88 SER A CA 1
ATOM 731 C C . SER A 1 88 ? -11.904 15.065 36.346 1.00 57.16 88 SER A C 1
ATOM 733 O O . SER A 1 88 ? -12.529 14.222 36.991 1.00 57.16 88 SER A O 1
ATOM 735 N N . LEU A 1 89 ? -11.763 14.963 35.019 1.00 55.72 89 LEU A N 1
ATOM 736 C CA . LEU A 1 89 ? -12.387 13.930 34.182 1.00 55.72 89 LEU A CA 1
ATOM 737 C C . LEU A 1 89 ? -11.954 12.498 34.545 1.00 55.72 89 LEU A C 1
ATOM 739 O O . LEU A 1 89 ? -12.801 11.601 34.561 1.00 55.72 89 LEU A O 1
ATOM 743 N N . LEU A 1 90 ? -10.681 12.292 34.911 1.00 56.28 90 LEU A N 1
ATOM 744 C CA . LEU A 1 90 ? -10.134 10.994 35.354 1.00 56.28 90 LEU A CA 1
ATOM 745 C C . LEU A 1 90 ? -10.801 10.436 36.619 1.00 56.28 90 LEU A C 1
ATOM 747 O O . LEU A 1 90 ? -10.734 9.234 36.880 1.00 56.28 90 LEU A O 1
ATOM 751 N N . SER A 1 91 ? -11.438 11.304 37.404 1.00 54.47 91 SER A N 1
ATOM 752 C CA . SER A 1 91 ? -12.079 10.945 38.670 1.00 54.47 91 SER A CA 1
ATOM 753 C C . SER A 1 91 ? -13.492 10.375 38.478 1.00 54.47 91 SER A C 1
ATOM 755 O O . SER A 1 91 ? -14.052 9.784 39.402 1.00 54.47 91 SER A O 1
ATOM 757 N N . SER A 1 92 ? -14.082 10.529 37.287 1.00 54.88 92 SER A N 1
ATOM 758 C CA . SER A 1 92 ? -15.456 10.112 36.991 1.00 54.88 92 SER A CA 1
ATOM 759 C C . SER A 1 92 ? -15.500 8.784 36.218 1.00 54.88 92 SER A C 1
ATOM 761 O O . SER A 1 92 ? -14.961 8.670 35.120 1.00 54.88 92 SER A O 1
ATOM 763 N N . LYS A 1 93 ? -16.158 7.755 36.775 1.00 56.81 93 LYS A N 1
ATOM 764 C CA . LYS A 1 93 ? -16.422 6.466 36.098 1.00 56.81 93 LYS A CA 1
ATOM 765 C C . LYS A 1 93 ? -17.585 6.599 35.106 1.00 56.81 93 LYS A C 1
ATOM 767 O O . LYS A 1 93 ? -18.624 5.970 35.279 1.00 56.81 93 LYS A O 1
ATOM 772 N N . ASN A 1 94 ? -17.437 7.464 34.108 1.00 62.59 94 ASN A N 1
ATOM 773 C CA . ASN A 1 94 ? -18.517 7.789 33.183 1.00 62.59 94 ASN A CA 1
ATOM 774 C C . ASN A 1 94 ? -18.216 7.253 31.781 1.00 62.59 94 ASN A C 1
ATOM 776 O O . ASN A 1 94 ? -17.130 7.456 31.247 1.00 62.59 94 ASN A O 1
ATOM 780 N N . THR A 1 95 ? -19.213 6.656 31.129 1.00 66.38 95 THR A N 1
ATOM 781 C CA . THR A 1 95 ? -19.152 6.241 29.715 1.00 66.38 95 THR A CA 1
ATOM 782 C C . THR A 1 95 ? -18.753 7.396 28.778 1.00 66.38 95 THR A C 1
ATOM 784 O O . THR A 1 95 ? -18.118 7.186 27.748 1.00 66.38 95 THR A O 1
ATOM 787 N N . GLU A 1 96 ? -19.048 8.637 29.164 1.00 72.12 96 GLU A N 1
ATOM 788 C CA . GLU A 1 96 ? -18.613 9.854 28.471 1.00 72.12 96 GLU A CA 1
ATOM 789 C C . GLU A 1 96 ? -17.082 10.037 28.482 1.00 72.12 96 GLU A C 1
ATOM 791 O O . GLU A 1 96 ? -16.498 10.435 27.473 1.00 72.12 96 GLU A O 1
ATOM 796 N N . PHE A 1 97 ? -16.405 9.651 29.571 1.00 74.12 97 PHE A N 1
ATOM 797 C CA . PHE A 1 97 ? -14.943 9.653 29.650 1.00 74.12 97 PHE A CA 1
ATOM 798 C C . PHE A 1 97 ? -14.339 8.683 28.632 1.00 74.12 97 PHE A C 1
ATOM 800 O O . PHE A 1 97 ? -13.447 9.064 27.874 1.00 74.12 97 PHE A O 1
ATOM 807 N N . TYR A 1 98 ? -14.873 7.459 28.553 1.00 76.44 98 TYR A N 1
ATOM 808 C CA . TYR A 1 98 ? -14.449 6.477 27.555 1.00 76.44 98 TYR A CA 1
ATOM 809 C C . TYR A 1 98 ? -14.590 7.022 26.128 1.00 76.44 98 TYR A C 1
ATOM 811 O O . TYR A 1 98 ? -13.661 6.909 25.329 1.00 76.44 98 TYR A O 1
ATOM 819 N N . ILE A 1 99 ? -15.721 7.663 25.808 1.00 76.12 99 ILE A N 1
ATOM 820 C CA . ILE A 1 99 ? -15.974 8.240 24.479 1.00 76.12 99 ILE A CA 1
ATOM 821 C C . ILE A 1 99 ? -14.980 9.368 24.164 1.00 76.12 99 ILE A C 1
ATOM 823 O O . ILE A 1 99 ? -14.477 9.453 23.038 1.00 76.12 99 ILE A O 1
ATOM 827 N N . ASN A 1 100 ? -14.648 10.211 25.139 1.00 78.50 100 ASN A N 1
ATOM 828 C CA . ASN A 1 100 ? -13.689 11.305 24.969 1.00 78.50 100 ASN A CA 1
ATOM 829 C C . ASN A 1 100 ? -12.247 10.800 24.812 1.00 78.50 100 ASN A C 1
ATOM 831 O O . ASN A 1 100 ? -11.504 11.276 23.946 1.00 78.50 100 ASN A O 1
ATOM 835 N N . LEU A 1 101 ? -11.870 9.790 25.596 1.00 79.94 101 LEU A N 1
ATOM 836 C CA . LEU A 1 101 ? -10.587 9.096 25.508 1.00 79.94 101 LEU A CA 1
ATOM 837 C C . LEU A 1 101 ? -10.429 8.426 24.135 1.00 79.94 101 LEU A C 1
ATOM 839 O O . LEU A 1 101 ? -9.428 8.635 23.449 1.00 79.94 101 LEU A O 1
ATOM 843 N N . LEU A 1 102 ? -11.464 7.704 23.693 1.00 81.00 102 LEU A N 1
ATOM 844 C CA . LEU A 1 102 ? -11.534 7.085 22.373 1.00 81.00 102 LEU A CA 1
ATOM 845 C C . LEU A 1 102 ? -11.409 8.140 21.274 1.00 81.00 102 LEU A C 1
ATOM 847 O O . LEU A 1 102 ? -10.608 7.989 20.360 1.00 81.00 102 LEU A O 1
ATOM 851 N N . SER A 1 103 ? -12.144 9.246 21.384 1.00 79.12 103 SER A N 1
ATOM 852 C CA . SER A 1 103 ? -12.085 10.351 20.422 1.00 79.12 103 SER A CA 1
ATOM 853 C C . SER A 1 103 ? -10.680 10.942 20.306 1.00 79.12 103 SER A C 1
ATOM 855 O O . SER A 1 103 ? -10.194 11.179 19.199 1.00 79.12 103 SER A O 1
ATOM 857 N N . SER A 1 104 ? -10.008 11.141 21.438 1.00 78.75 104 SER A N 1
ATOM 858 C CA . SER A 1 104 ? -8.646 11.683 21.493 1.00 78.75 104 SER A CA 1
ATOM 859 C C . SER A 1 104 ? -7.623 10.702 20.918 1.00 78.75 104 SER A C 1
ATOM 861 O O . SER A 1 104 ? -6.696 11.099 20.214 1.00 78.75 104 SER A O 1
ATOM 863 N N . PHE A 1 105 ? -7.813 9.406 21.161 1.00 83.00 105 PHE A N 1
ATOM 864 C CA . PHE A 1 105 ? -6.959 8.358 20.614 1.00 83.00 105 PHE A CA 1
ATOM 865 C C . PHE A 1 105 ? -7.115 8.214 19.099 1.00 83.00 105 PHE A C 1
ATOM 867 O O . PHE A 1 105 ? -6.127 8.274 18.368 1.00 83.00 105 PHE A O 1
ATOM 874 N N . ILE A 1 106 ? -8.359 8.092 18.626 1.00 78.94 106 ILE A N 1
ATOM 875 C CA . ILE A 1 106 ? -8.694 7.968 17.205 1.00 78.94 106 ILE A CA 1
ATOM 876 C C . ILE A 1 106 ? -8.203 9.193 16.434 1.00 78.94 106 ILE A C 1
ATOM 878 O O . ILE A 1 106 ? -7.522 9.041 15.426 1.00 78.94 106 ILE A O 1
ATOM 882 N N . SER A 1 107 ? -8.454 10.405 16.938 1.00 78.06 107 SER A N 1
ATOM 883 C CA . SER A 1 107 ? -7.943 11.626 16.301 1.00 78.06 107 SER A CA 1
ATOM 884 C C . SER A 1 107 ? -6.415 11.670 16.268 1.00 78.06 107 SER A C 1
ATOM 886 O O . SER A 1 107 ? -5.858 12.061 15.253 1.00 78.06 107 SER A O 1
ATOM 888 N N . SER A 1 108 ? -5.723 11.214 17.319 1.00 77.94 108 SER A N 1
ATOM 889 C CA . SER A 1 108 ? -4.255 11.146 17.347 1.00 77.94 108 SER A CA 1
ATOM 890 C C . SER A 1 108 ? -3.669 10.148 16.339 1.00 77.94 108 SER A C 1
ATOM 892 O O . SER A 1 108 ? -2.598 10.398 15.791 1.00 77.94 108 SER A O 1
ATOM 894 N N . ILE A 1 109 ? -4.357 9.034 16.074 1.00 77.38 109 ILE A N 1
ATOM 895 C CA . ILE A 1 109 ? -3.936 8.038 15.074 1.00 77.38 109 ILE A CA 1
ATOM 896 C C . ILE A 1 109 ? -4.223 8.524 13.652 1.00 77.38 109 ILE A C 1
ATOM 898 O O . ILE A 1 109 ? -3.410 8.309 12.761 1.00 77.38 109 ILE A O 1
ATOM 902 N N . ILE A 1 110 ? -5.357 9.197 13.453 1.00 71.00 110 ILE A N 1
ATOM 903 C CA . ILE A 1 110 ? -5.876 9.586 12.133 1.00 71.00 110 ILE A CA 1
ATOM 904 C C . ILE A 1 110 ? -5.350 10.965 11.677 1.00 71.00 110 ILE A C 1
ATOM 906 O O . ILE A 1 110 ? -5.730 11.459 10.622 1.00 71.00 110 ILE A O 1
ATOM 910 N N . LYS A 1 111 ? -4.417 11.575 12.424 1.00 60.03 111 LYS A N 1
ATOM 911 C CA . LYS A 1 111 ? -3.860 12.939 12.255 1.00 60.03 111 LYS A CA 1
ATOM 912 C C . LYS A 1 111 ? -3.364 13.351 10.852 1.00 60.03 111 LYS A C 1
ATOM 914 O O . LYS A 1 111 ? -2.958 14.497 10.704 1.00 60.03 111 LYS A O 1
ATOM 919 N N . GLY A 1 112 ? -3.366 12.470 9.854 1.00 57.00 112 GLY A N 1
ATOM 920 C CA . GLY A 1 112 ? -2.789 12.725 8.538 1.00 57.00 112 GLY A CA 1
ATOM 921 C C . GLY A 1 112 ? -3.750 12.790 7.353 1.00 57.00 112 GLY A C 1
ATOM 922 O O . GLY A 1 112 ? -3.413 13.508 6.421 1.00 57.00 112 GLY A O 1
ATOM 923 N N . ASN A 1 113 ? -4.878 12.056 7.310 1.00 53.38 113 ASN A N 1
ATOM 924 C CA . ASN A 1 113 ? -5.528 11.890 5.996 1.00 53.38 113 ASN A CA 1
ATOM 925 C C . ASN A 1 113 ? -7.004 11.444 5.920 1.00 53.38 113 ASN A C 1
ATOM 927 O O . ASN A 1 113 ? -7.377 10.856 4.911 1.00 53.38 113 ASN A O 1
ATOM 931 N N . LEU A 1 114 ? -7.875 11.705 6.908 1.00 53.31 114 LEU A N 1
ATOM 932 C CA . LEU A 1 114 ? -9.285 11.292 6.774 1.00 53.31 114 LEU A CA 1
ATOM 933 C C . LEU A 1 114 ? -10.344 12.186 7.433 1.00 53.31 114 LEU A C 1
ATOM 935 O O . LEU A 1 114 ? -10.149 12.782 8.491 1.00 53.31 114 LEU A O 1
ATOM 939 N N . ASN A 1 115 ? -11.516 12.173 6.791 1.00 65.75 115 ASN A N 1
ATOM 940 C CA . ASN A 1 115 ? -12.724 12.937 7.090 1.00 65.75 115 ASN A CA 1
ATOM 941 C C . ASN A 1 115 ? -13.285 12.668 8.500 1.00 65.75 115 ASN A C 1
ATOM 943 O O . ASN A 1 115 ? -13.299 11.532 8.983 1.00 65.75 115 ASN A O 1
ATOM 947 N N . SER A 1 116 ? -13.859 13.699 9.132 1.00 70.50 116 SER A N 1
ATOM 948 C CA . SER A 1 116 ? -14.592 13.607 10.413 1.00 70.50 116 SER A CA 1
ATOM 949 C C . SER A 1 116 ? -15.679 12.519 10.423 1.00 70.50 116 SER A C 1
ATOM 951 O O . SER A 1 116 ? -16.012 11.961 11.474 1.00 70.50 116 SER A O 1
ATOM 953 N N . THR A 1 117 ? -16.192 12.174 9.244 1.00 72.75 117 THR A N 1
ATOM 954 C CA . THR A 1 117 ? -17.125 11.077 8.990 1.00 72.75 117 THR A CA 1
ATOM 955 C C . THR A 1 117 ? -16.557 9.723 9.416 1.00 72.75 117 THR A C 1
ATOM 957 O O . THR A 1 117 ? -17.218 8.991 10.145 1.00 72.75 117 THR A O 1
ATOM 960 N N . ILE A 1 118 ? -15.306 9.408 9.061 1.00 73.94 118 ILE A N 1
ATOM 961 C CA . ILE A 1 118 ? -14.684 8.107 9.368 1.00 73.94 118 ILE A CA 1
ATOM 962 C C . ILE A 1 118 ? -14.439 7.969 10.864 1.00 73.94 118 ILE A C 1
ATOM 964 O O . ILE A 1 118 ? -14.757 6.943 11.461 1.00 73.94 118 ILE A O 1
ATOM 968 N N . VAL A 1 119 ? -13.967 9.045 11.497 1.00 75.88 119 VAL A N 1
ATOM 969 C CA . VAL A 1 119 ? -13.829 9.122 12.955 1.00 75.88 119 VAL A CA 1
ATOM 970 C C . VAL A 1 119 ? -15.167 8.830 13.645 1.00 75.88 119 VAL A C 1
ATOM 972 O O . VAL A 1 119 ? -15.199 8.123 14.650 1.00 75.88 119 VAL A O 1
ATOM 975 N N . SER A 1 120 ? -16.274 9.341 13.106 1.00 78.62 120 SER A N 1
ATOM 976 C CA . SER A 1 120 ? -17.614 9.139 13.669 1.00 78.62 120 SER A CA 1
ATOM 977 C C . SER A 1 120 ? -18.114 7.707 13.472 1.00 78.62 120 SER A C 1
ATOM 979 O O . SER A 1 120 ? -18.653 7.113 14.403 1.00 78.62 120 SER A O 1
ATOM 981 N N . ILE A 1 121 ? -17.859 7.112 12.306 1.00 79.50 121 ILE A N 1
ATOM 982 C CA . ILE A 1 121 ? -18.206 5.716 12.010 1.00 79.50 121 ILE A CA 1
ATOM 983 C C . ILE A 1 121 ? -17.420 4.762 12.908 1.00 79.50 121 ILE A C 1
ATOM 985 O O . ILE A 1 121 ? -18.017 3.900 13.548 1.00 79.50 121 ILE A O 1
ATOM 989 N N . VAL A 1 122 ? -16.102 4.951 13.038 1.00 79.19 122 VAL A N 1
ATOM 990 C CA . VAL A 1 122 ? -15.261 4.137 13.931 1.00 79.19 122 VAL A CA 1
ATOM 991 C C . VAL A 1 122 ? -15.738 4.254 15.378 1.00 79.19 122 VAL A C 1
ATOM 993 O O . VAL A 1 122 ? -15.886 3.236 16.052 1.00 79.19 122 VAL A O 1
ATOM 996 N N . LYS A 1 123 ? -16.059 5.466 15.855 1.00 78.75 123 LYS A N 1
ATOM 997 C CA . LYS A 1 123 ? -16.660 5.658 17.186 1.00 78.75 123 LYS A CA 1
ATOM 998 C C . LYS A 1 123 ? -17.950 4.863 17.336 1.00 78.75 123 LYS A C 1
ATOM 1000 O O . LYS A 1 123 ? -18.094 4.123 18.305 1.00 78.75 123 LYS A O 1
ATOM 1005 N N . ASN A 1 124 ? -18.863 4.982 16.376 1.00 80.00 124 ASN A N 1
ATOM 1006 C CA . ASN A 1 124 ? -20.143 4.288 16.425 1.00 80.00 124 ASN A CA 1
ATOM 1007 C C . ASN A 1 124 ? -19.957 2.766 16.410 1.00 80.00 124 ASN A C 1
ATOM 1009 O O . ASN A 1 124 ? -20.642 2.078 17.162 1.00 80.00 124 ASN A O 1
ATOM 1013 N N . ILE A 1 125 ? -19.004 2.233 15.640 1.00 79.94 125 ILE A N 1
ATOM 1014 C CA . ILE A 1 125 ? -18.655 0.804 15.638 1.00 79.94 125 ILE A CA 1
ATOM 1015 C C . ILE A 1 125 ? -18.142 0.378 17.012 1.00 79.94 125 ILE A C 1
ATOM 1017 O O . ILE A 1 125 ? -18.658 -0.575 17.573 1.00 79.94 125 ILE A O 1
ATOM 1021 N N . VAL A 1 126 ? -17.183 1.092 17.603 1.00 78.38 126 VAL A N 1
ATOM 1022 C CA . VAL A 1 126 ? -16.592 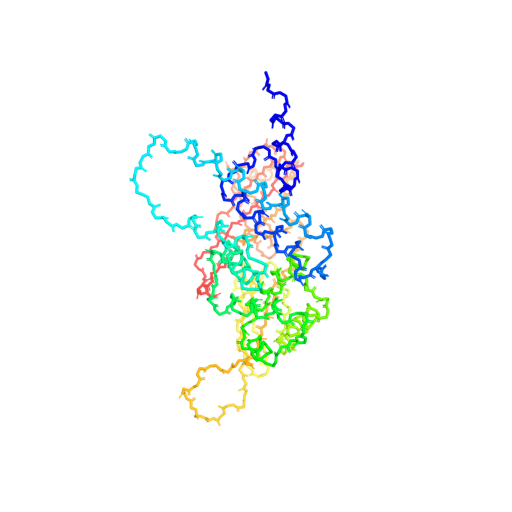0.718 18.905 1.00 78.38 126 VAL A CA 1
ATOM 1023 C C . VAL A 1 126 ? -17.600 0.833 20.060 1.00 78.38 126 VAL A C 1
ATOM 1025 O O . VAL A 1 126 ? -17.590 0.033 21.004 1.00 78.38 126 VAL A O 1
ATOM 1028 N N . ILE A 1 127 ? -18.509 1.808 19.991 1.00 76.06 127 ILE A N 1
ATOM 1029 C CA . ILE A 1 127 ? -19.598 1.965 20.962 1.00 76.06 127 ILE A CA 1
ATOM 1030 C C . ILE A 1 127 ? -20.641 0.847 20.778 1.00 76.06 127 ILE A C 1
ATOM 1032 O O . ILE A 1 127 ? -21.040 0.222 21.762 1.00 76.06 127 ILE A O 1
ATOM 1036 N N . SER A 1 128 ? -21.036 0.544 19.535 1.00 68.75 128 SER A N 1
ATOM 1037 C CA . SER A 1 128 ? -22.057 -0.470 19.209 1.00 68.75 128 SER A CA 1
ATOM 1038 C C . SER A 1 128 ? -21.550 -1.916 19.189 1.00 68.75 128 SER A C 1
ATOM 1040 O O . SER A 1 128 ? -22.357 -2.831 19.306 1.00 68.75 128 SER A O 1
ATOM 1042 N N . ALA A 1 129 ? -20.238 -2.162 19.139 1.00 57.94 129 ALA A N 1
ATOM 1043 C CA . ALA A 1 129 ? -19.645 -3.506 19.085 1.00 57.94 129 ALA A CA 1
ATOM 1044 C C . ALA A 1 129 ? -20.057 -4.411 20.266 1.00 57.94 129 ALA A C 1
ATOM 1046 O O . ALA A 1 129 ? -20.015 -5.640 20.167 1.00 57.94 129 ALA A O 1
ATOM 1047 N N . ASN A 1 130 ? -20.516 -3.822 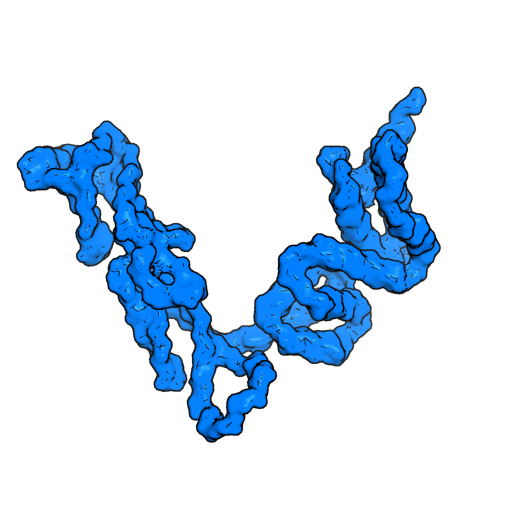21.375 1.00 56.84 130 ASN A N 1
ATOM 1048 C CA . ASN A 1 130 ? -21.015 -4.577 22.523 1.00 56.84 130 ASN A CA 1
ATOM 1049 C C . ASN A 1 130 ? -22.490 -4.993 22.372 1.00 56.84 130 ASN A C 1
ATOM 1051 O O . ASN A 1 130 ? -22.856 -6.063 22.856 1.00 56.84 130 ASN A O 1
ATOM 1055 N N . ASN A 1 131 ? -23.299 -4.205 21.657 1.00 54.81 131 ASN A N 1
ATOM 1056 C CA . ASN A 1 131 ? -24.738 -4.378 21.471 1.00 54.81 131 ASN A CA 1
ATOM 1057 C C . ASN A 1 131 ? -25.074 -4.172 19.988 1.00 54.81 131 ASN A C 1
ATOM 1059 O O . ASN A 1 131 ? -25.290 -3.036 19.596 1.00 54.81 131 ASN A O 1
ATOM 1063 N N . THR A 1 132 ? -25.102 -5.262 19.207 1.00 57.34 132 THR A N 1
ATOM 1064 C CA . THR A 1 132 ? -25.592 -5.389 17.813 1.00 57.34 132 THR A CA 1
ATOM 1065 C C . THR A 1 132 ? -25.429 -4.140 16.933 1.00 57.34 132 THR A C 1
ATOM 1067 O O . THR A 1 132 ? -26.166 -3.173 17.110 1.00 57.34 132 THR A O 1
ATOM 1070 N N . LEU A 1 133 ? -24.537 -4.189 15.931 1.00 61.97 133 LEU A N 1
ATOM 1071 C CA . LEU A 1 133 ? -24.318 -3.096 14.966 1.00 61.97 133 LEU A CA 1
ATOM 1072 C C . LEU A 1 133 ? -25.641 -2.421 14.572 1.00 61.97 133 LEU A C 1
ATOM 1074 O O . LEU A 1 133 ? -26.556 -3.060 14.041 1.00 61.97 133 LEU A O 1
ATOM 1078 N N . THR A 1 134 ? -25.765 -1.131 14.883 1.00 62.44 134 THR A N 1
ATOM 1079 C CA . THR A 1 134 ? -27.006 -0.400 14.638 1.00 62.44 134 THR A CA 1
ATOM 1080 C C . THR A 1 134 ? -27.227 -0.252 13.135 1.00 62.44 134 THR A C 1
ATOM 1082 O O . THR A 1 134 ? -26.282 -0.110 12.357 1.00 62.44 134 THR A O 1
ATOM 1085 N N . LYS A 1 135 ? -28.494 -0.226 12.702 1.00 65.44 135 LYS A N 1
ATOM 1086 C CA . LYS A 1 135 ? -28.843 -0.012 11.285 1.00 65.44 135 LYS A CA 1
ATOM 1087 C C . LYS A 1 135 ? -28.225 1.270 10.707 1.00 65.44 135 LYS A C 1
ATOM 1089 O O . LYS A 1 135 ? -27.944 1.297 9.518 1.00 65.44 135 LYS A O 1
ATOM 1094 N N . SER A 1 136 ? -27.978 2.286 11.539 1.00 61.25 136 SER A N 1
ATOM 1095 C CA . SER A 1 136 ? -27.287 3.518 11.140 1.00 61.25 136 SER A CA 1
ATOM 1096 C C . SER A 1 136 ? -25.819 3.280 10.776 1.00 61.25 136 SER A C 1
ATOM 1098 O O . SER A 1 136 ? -25.366 3.731 9.736 1.00 61.25 136 SER A O 1
ATOM 1100 N N . VAL A 1 137 ? -25.084 2.493 11.568 1.00 70.75 137 VAL A N 1
ATOM 1101 C CA . VAL A 1 137 ? -23.691 2.138 11.249 1.00 70.75 137 VAL A CA 1
ATOM 1102 C C . VAL A 1 137 ? -23.629 1.338 9.953 1.00 70.75 137 VAL A C 1
ATOM 1104 O O . VAL A 1 137 ? -22.715 1.518 9.156 1.00 70.75 137 VAL A O 1
ATOM 1107 N N . LEU A 1 138 ? -24.629 0.488 9.713 1.00 69.00 138 LEU A N 1
ATOM 1108 C CA . LEU A 1 138 ? -24.726 -0.271 8.474 1.00 69.00 138 LEU A CA 1
ATOM 1109 C C . LEU A 1 138 ? -24.964 0.625 7.253 1.00 69.00 138 LEU A C 1
ATOM 1111 O O . LEU A 1 138 ? -24.347 0.410 6.211 1.00 69.00 138 LEU A O 1
ATOM 1115 N N . THR A 1 139 ? -25.857 1.611 7.352 1.00 72.25 139 THR A N 1
ATOM 1116 C CA . THR A 1 139 ? -26.056 2.566 6.256 1.00 72.25 139 THR A CA 1
ATOM 1117 C C . THR A 1 139 ? -24.790 3.373 6.014 1.00 72.25 139 THR A C 1
ATOM 1119 O O . THR A 1 139 ? -24.366 3.480 4.868 1.00 72.25 139 THR A O 1
ATOM 1122 N N . ASP A 1 140 ? -24.132 3.832 7.079 1.00 76.50 140 ASP A N 1
ATOM 1123 C CA . ASP A 1 140 ? -22.917 4.636 6.974 1.00 76.50 140 ASP A CA 1
ATOM 1124 C C . ASP A 1 140 ? -21.784 3.837 6.310 1.00 76.50 140 ASP A C 1
ATOM 1126 O O . ASP A 1 140 ? -21.197 4.296 5.335 1.00 76.50 140 ASP A O 1
ATOM 1130 N N . LEU A 1 141 ? -21.536 2.596 6.747 1.00 77.00 141 LEU A N 1
ATOM 1131 C CA . LEU A 1 141 ? -20.518 1.715 6.157 1.00 77.00 141 LEU A CA 1
ATOM 1132 C C . LEU A 1 141 ? -20.776 1.407 4.676 1.00 77.00 141 LEU A C 1
ATOM 1134 O O . LEU A 1 141 ? -19.833 1.325 3.891 1.00 77.00 141 LEU A O 1
ATOM 1138 N N . ASN A 1 142 ? -22.041 1.264 4.274 1.00 74.50 142 ASN A N 1
ATOM 1139 C CA . ASN A 1 142 ? -22.388 1.037 2.872 1.00 74.50 142 ASN A CA 1
ATOM 1140 C C . ASN A 1 142 ? -22.164 2.276 1.994 1.00 74.50 142 ASN A C 1
ATOM 1142 O O . ASN A 1 142 ? -21.881 2.121 0.804 1.00 74.50 142 ASN A O 1
ATOM 1146 N N . THR A 1 143 ? -22.255 3.485 2.558 1.00 79.19 143 THR A N 1
ATOM 1147 C CA . THR A 1 143 ? -22.004 4.734 1.817 1.00 79.19 143 THR A CA 1
ATOM 1148 C C . THR A 1 143 ? -20.526 5.024 1.568 1.00 79.19 143 THR A C 1
ATOM 1150 O O . THR A 1 143 ? -20.222 5.819 0.684 1.00 79.19 143 THR A O 1
ATOM 1153 N N . LEU A 1 144 ? -19.615 4.380 2.304 1.00 80.12 144 LEU A N 1
ATOM 1154 C CA . LEU A 1 144 ? -18.176 4.594 2.155 1.00 80.12 144 LEU A CA 1
ATOM 1155 C C . LEU A 1 144 ? -17.642 4.058 0.829 1.00 80.12 144 LEU A C 1
ATOM 1157 O O . LEU A 1 144 ? -18.149 3.069 0.288 1.00 80.12 144 LEU A O 1
ATOM 1161 N N . ASP A 1 145 ? -16.583 4.685 0.328 1.00 77.12 145 ASP A N 1
ATOM 1162 C CA . ASP A 1 145 ? -15.836 4.146 -0.804 1.00 77.12 145 ASP A CA 1
ATOM 1163 C C . ASP A 1 145 ? -14.996 2.915 -0.394 1.00 77.12 145 ASP A C 1
ATOM 1165 O O . ASP A 1 145 ? -14.903 2.536 0.781 1.00 77.12 145 ASP A O 1
ATOM 1169 N N . LYS A 1 146 ? -14.417 2.243 -1.392 1.00 81.38 146 LYS A N 1
ATOM 1170 C CA . LYS A 1 146 ? -13.634 1.018 -1.197 1.00 81.38 146 LYS A CA 1
ATOM 1171 C C . LYS A 1 146 ? -12.378 1.258 -0.348 1.00 81.38 146 LYS A C 1
ATOM 1173 O O . LYS A 1 146 ? -12.093 0.466 0.551 1.00 81.38 146 LYS A O 1
ATOM 1178 N N . TYR A 1 147 ? -11.668 2.359 -0.592 1.00 80.56 147 TYR A N 1
ATOM 1179 C CA . TYR A 1 147 ? -10.433 2.712 0.109 1.00 80.56 147 TYR A CA 1
ATOM 1180 C C . TYR A 1 147 ? -10.697 3.018 1.590 1.00 80.56 147 TYR A C 1
ATOM 1182 O O . TYR A 1 147 ? -10.066 2.439 2.474 1.00 80.56 147 TYR A O 1
ATOM 1190 N N . GLN A 1 148 ? -11.703 3.845 1.872 1.00 83.00 148 GLN A N 1
ATOM 1191 C CA . GLN A 1 148 ? -12.151 4.194 3.218 1.00 83.00 148 GLN A CA 1
ATOM 1192 C C . GLN A 1 148 ? -12.563 2.951 4.008 1.00 83.00 148 GLN A C 1
ATOM 1194 O O . GLN A 1 148 ? -12.255 2.840 5.195 1.00 83.00 148 GLN A O 1
ATOM 1199 N N . LEU A 1 149 ? -13.235 1.991 3.364 1.00 83.75 149 LEU A N 1
ATOM 1200 C CA . LEU A 1 149 ? -13.642 0.755 4.024 1.00 83.75 149 LEU A CA 1
ATOM 1201 C C . LEU A 1 149 ? -12.438 -0.135 4.381 1.00 83.75 149 LEU A C 1
ATOM 1203 O O . LEU A 1 149 ? -12.402 -0.698 5.479 1.00 83.75 149 LEU A O 1
ATOM 1207 N N . ILE A 1 150 ? -11.431 -0.218 3.503 1.00 83.75 150 ILE A N 1
ATOM 1208 C CA . ILE A 1 150 ? -10.166 -0.924 3.775 1.00 83.75 150 ILE A CA 1
ATOM 1209 C C . ILE A 1 150 ? -9.397 -0.249 4.912 1.00 83.75 150 ILE A C 1
ATOM 1211 O O . ILE A 1 150 ? -8.876 -0.933 5.799 1.00 83.75 150 ILE A O 1
ATOM 1215 N N . GLU A 1 151 ? -9.338 1.079 4.926 1.00 83.62 151 GLU A N 1
ATOM 1216 C CA . GLU A 1 151 ? -8.649 1.828 5.974 1.00 83.62 151 GLU A CA 1
ATOM 1217 C C . GLU A 1 151 ? -9.320 1.627 7.338 1.00 83.62 151 GLU A C 1
ATOM 1219 O O . GLU A 1 151 ? -8.643 1.333 8.329 1.00 83.62 151 GLU A O 1
ATOM 1224 N N . ILE A 1 152 ? -10.658 1.668 7.383 1.00 85.25 152 ILE A N 1
ATOM 1225 C CA . ILE A 1 152 ? -11.428 1.332 8.585 1.00 85.25 152 ILE A CA 1
ATOM 1226 C C . ILE A 1 152 ? -11.137 -0.100 9.024 1.00 85.25 152 ILE A C 1
ATOM 1228 O O . ILE A 1 152 ? -10.815 -0.315 10.191 1.00 85.25 152 ILE A O 1
ATOM 1232 N N . TYR A 1 153 ? -11.206 -1.082 8.124 1.00 87.50 153 TYR A N 1
ATOM 1233 C CA . TYR A 1 153 ? -10.930 -2.478 8.469 1.00 87.50 153 TYR A CA 1
ATOM 1234 C C . TYR A 1 153 ? -9.515 -2.664 9.030 1.00 87.50 153 TYR A C 1
ATOM 1236 O O . TYR A 1 153 ? -9.336 -3.312 10.062 1.00 87.50 153 TYR A O 1
ATOM 1244 N N . THR A 1 154 ? -8.518 -2.034 8.409 1.00 86.69 154 THR A N 1
ATOM 1245 C CA . THR A 1 154 ? -7.117 -2.080 8.849 1.00 86.69 154 THR A CA 1
ATOM 1246 C C . THR A 1 154 ? -6.956 -1.487 10.248 1.00 86.69 154 THR A C 1
ATOM 1248 O O . THR A 1 154 ? -6.260 -2.058 11.090 1.00 86.69 154 THR A O 1
ATOM 1251 N N . LEU A 1 155 ? -7.624 -0.364 10.527 1.00 87.12 155 LEU A N 1
ATOM 1252 C CA . LEU A 1 155 ? -7.619 0.269 11.844 1.00 87.12 155 LEU A CA 1
ATOM 1253 C C . LEU A 1 155 ? -8.303 -0.616 12.892 1.00 87.12 155 LEU A C 1
ATOM 1255 O O . LEU A 1 155 ? -7.742 -0.831 13.968 1.00 87.12 155 LEU A O 1
ATOM 1259 N N . LEU A 1 156 ? -9.490 -1.144 12.585 1.00 85.75 156 LEU A N 1
ATOM 1260 C CA . LEU A 1 156 ? -10.251 -1.997 13.500 1.00 85.75 156 LEU A CA 1
ATOM 1261 C C . LEU A 1 156 ? -9.505 -3.300 13.804 1.00 85.75 156 LEU A C 1
ATOM 1263 O O . LEU A 1 156 ? -9.473 -3.713 14.957 1.00 85.75 156 LEU A O 1
ATOM 1267 N N . SER A 1 157 ? -8.863 -3.910 12.805 1.00 87.75 157 SER A N 1
ATOM 1268 C CA . SER A 1 157 ? -8.052 -5.118 12.980 1.00 87.75 157 SER A CA 1
ATOM 1269 C C . SER A 1 157 ? -6.795 -4.839 13.811 1.00 87.75 157 SER A C 1
ATOM 1271 O O . SER A 1 157 ? -6.512 -5.557 14.767 1.00 87.75 157 SER A O 1
ATOM 1273 N N . ARG A 1 158 ? -6.078 -3.743 13.529 1.00 88.75 158 ARG A N 1
ATOM 1274 C CA . ARG A 1 158 ? -4.868 -3.357 14.277 1.00 88.75 158 ARG A CA 1
ATOM 1275 C C . ARG A 1 158 ? -5.136 -3.089 15.759 1.00 88.75 158 ARG A C 1
ATOM 1277 O O . ARG A 1 158 ? -4.271 -3.346 16.593 1.00 88.75 158 ARG A O 1
ATOM 1284 N N . TYR A 1 159 ? -6.300 -2.530 16.080 1.00 87.12 159 TYR A N 1
ATOM 1285 C CA . TYR A 1 159 ? -6.680 -2.135 17.439 1.00 87.12 159 TYR A CA 1
ATOM 1286 C C . TYR A 1 159 ? -7.829 -2.977 18.012 1.00 87.12 159 TYR A C 1
ATOM 1288 O O . TYR A 1 159 ? -8.489 -2.542 18.957 1.00 87.12 159 TYR A O 1
ATOM 1296 N N . GLN A 1 160 ? -8.040 -4.188 17.486 1.00 87.00 160 GLN A N 1
ATOM 1297 C CA . GLN A 1 160 ? -9.116 -5.095 17.896 1.00 87.00 160 GLN A CA 1
ATOM 1298 C C . GLN A 1 160 ? -9.142 -5.307 19.417 1.00 87.00 160 GLN A C 1
ATOM 1300 O O . GLN A 1 160 ? -10.172 -5.078 20.056 1.00 87.00 160 GLN A O 1
ATOM 1305 N N . ASP A 1 161 ? -7.988 -5.646 19.998 1.00 86.00 161 ASP A N 1
ATOM 1306 C CA . ASP A 1 161 ? -7.835 -5.901 21.436 1.00 86.00 161 ASP A CA 1
ATOM 1307 C C . ASP A 1 161 ? -8.038 -4.648 22.296 1.00 86.00 161 ASP A C 1
ATOM 1309 O O . ASP A 1 161 ? -8.476 -4.727 23.440 1.00 86.00 161 ASP A O 1
ATOM 1313 N N . VAL A 1 162 ? -7.692 -3.472 21.766 1.00 86.69 162 VAL A N 1
ATOM 1314 C CA . VAL A 1 162 ? -7.799 -2.198 22.494 1.00 86.69 162 VAL A CA 1
ATOM 1315 C C . VAL A 1 162 ? -9.251 -1.736 22.557 1.00 86.69 162 VAL A C 1
ATOM 1317 O O . VAL A 1 162 ? -9.688 -1.177 23.562 1.00 86.69 162 VAL A O 1
ATOM 1320 N N . PHE A 1 163 ? -10.006 -1.964 21.485 1.00 83.75 163 PHE A N 1
ATOM 1321 C CA . PHE A 1 163 ? -11.397 -1.540 21.368 1.00 83.75 163 PHE A CA 1
ATOM 1322 C C . PHE A 1 163 ? -12.408 -2.608 21.796 1.00 83.75 163 PHE A C 1
ATOM 1324 O O . PHE A 1 163 ? -13.602 -2.307 21.839 1.00 83.75 163 PHE A O 1
ATOM 1331 N N . HIS A 1 164 ? -11.951 -3.816 22.146 1.00 80.81 164 HIS A N 1
ATOM 1332 C CA . HIS A 1 164 ? -12.805 -4.964 22.485 1.00 80.81 164 HIS A CA 1
ATOM 1333 C C . HIS A 1 164 ? -13.791 -5.307 21.364 1.00 80.81 164 HIS A C 1
ATOM 1335 O O . HIS A 1 164 ? -14.971 -5.574 21.602 1.00 80.81 164 HIS A O 1
ATOM 1341 N N . ILE A 1 165 ? -13.321 -5.254 20.117 1.00 82.69 165 ILE A N 1
ATOM 1342 C CA . ILE A 1 165 ? -14.161 -5.538 18.952 1.00 82.69 165 ILE A CA 1
ATOM 1343 C C . ILE A 1 165 ? -14.335 -7.053 18.824 1.00 82.69 165 ILE A C 1
ATOM 1345 O O . ILE A 1 165 ? -13.360 -7.802 18.739 1.00 82.69 165 ILE A O 1
ATOM 1349 N N . LYS A 1 166 ? -15.593 -7.509 18.783 1.00 83.81 166 LYS A N 1
ATOM 1350 C CA . LYS A 1 166 ? -15.927 -8.920 18.546 1.00 83.81 166 LYS A CA 1
ATOM 1351 C C . LYS A 1 166 ? -15.504 -9.347 17.144 1.00 83.81 166 LYS A C 1
ATOM 1353 O O . LYS A 1 166 ? -15.658 -8.581 16.191 1.00 83.81 166 LYS A O 1
ATOM 1358 N N . GLN A 1 167 ? -15.075 -10.599 17.014 1.00 84.12 167 GLN A N 1
ATOM 1359 C CA . GLN A 1 167 ? -14.683 -11.174 15.729 1.00 84.12 167 GLN A CA 1
ATOM 1360 C C . GLN A 1 167 ? -15.802 -11.066 14.682 1.00 84.12 167 GLN A C 1
ATOM 1362 O O . GLN A 1 167 ? -15.544 -10.628 13.565 1.00 84.12 167 GLN A O 1
ATOM 1367 N N . ASP A 1 168 ? -17.052 -11.307 15.083 1.00 82.56 168 ASP A N 1
ATOM 1368 C CA . ASP A 1 168 ? -18.240 -11.171 14.230 1.00 82.56 168 ASP A CA 1
ATOM 1369 C C . ASP A 1 168 ? -18.342 -9.789 13.558 1.00 82.56 168 ASP A C 1
ATOM 1371 O O . ASP A 1 168 ? -18.788 -9.664 12.420 1.00 82.56 168 ASP A O 1
ATOM 1375 N N . THR A 1 169 ? -17.911 -8.725 14.248 1.00 82.00 169 THR A N 1
ATOM 1376 C CA . THR A 1 169 ? -17.931 -7.357 13.705 1.00 82.00 169 THR A CA 1
ATOM 1377 C C . THR A 1 169 ? -16.867 -7.170 12.623 1.00 82.00 169 THR A C 1
ATOM 1379 O O . THR A 1 169 ? -17.132 -6.527 11.609 1.00 82.00 169 THR A O 1
ATOM 1382 N N . LEU A 1 170 ? -15.677 -7.751 12.799 1.00 84.25 170 LEU A N 1
ATOM 1383 C CA . LEU A 1 170 ? -14.617 -7.709 11.788 1.00 84.25 170 LEU A CA 1
ATOM 1384 C C . LEU A 1 170 ? -14.961 -8.560 10.569 1.00 84.25 170 LEU A C 1
ATOM 1386 O O . LEU A 1 170 ? -14.737 -8.128 9.439 1.00 84.25 170 LEU A O 1
ATOM 1390 N N . GLU A 1 171 ? -15.529 -9.744 10.788 1.00 85.44 171 GLU A N 1
ATOM 1391 C CA . GLU A 1 171 ? -16.021 -10.603 9.712 1.00 85.44 171 GLU A CA 1
ATOM 1392 C C . GLU A 1 171 ? -17.105 -9.897 8.904 1.00 85.44 171 GLU A C 1
ATOM 1394 O O . GLU A 1 171 ? -17.069 -9.915 7.676 1.00 85.44 171 GLU A O 1
ATOM 1399 N N . PHE A 1 172 ? -18.009 -9.187 9.576 1.00 83.25 172 PHE A N 1
ATOM 1400 C CA . PHE A 1 172 ? -19.033 -8.394 8.915 1.00 83.25 172 PHE A CA 1
ATOM 1401 C C . PHE A 1 172 ? -18.451 -7.289 8.020 1.00 83.25 172 PHE A C 1
ATOM 1403 O O . PHE A 1 172 ? -18.821 -7.185 6.852 1.00 83.25 172 PHE A O 1
ATOM 1410 N N . VAL A 1 173 ? -17.503 -6.491 8.527 1.00 83.56 173 VAL A N 1
ATOM 1411 C CA . VAL A 1 173 ? -16.827 -5.464 7.710 1.00 83.56 173 VAL A CA 1
ATOM 1412 C C . VAL A 1 173 ? -16.065 -6.112 6.547 1.00 83.56 173 VAL A C 1
ATOM 1414 O O . VAL A 1 173 ? -16.106 -5.603 5.430 1.00 83.56 173 VAL A O 1
ATOM 1417 N N . SER A 1 174 ? -15.432 -7.270 6.766 1.00 85.31 174 SER A N 1
ATOM 1418 C CA . SER A 1 174 ? -14.768 -8.037 5.704 1.00 85.31 174 SER A CA 1
ATOM 1419 C C . SER A 1 174 ? -15.745 -8.500 4.618 1.00 85.31 174 SER A C 1
ATOM 1421 O O . SER A 1 174 ? -15.419 -8.435 3.432 1.00 85.31 174 SER A O 1
ATOM 1423 N N . LEU A 1 175 ? -16.952 -8.932 4.994 1.00 84.75 175 LEU A N 1
ATOM 1424 C CA . LEU A 1 175 ? -18.005 -9.290 4.044 1.00 84.75 175 LEU A CA 1
ATOM 1425 C C . LEU A 1 175 ? -18.487 -8.074 3.249 1.00 84.75 175 LEU A C 1
ATOM 1427 O O . LEU A 1 175 ? -18.628 -8.188 2.038 1.00 84.75 175 LEU A O 1
ATOM 1431 N N . LEU A 1 176 ? -18.648 -6.908 3.882 1.00 83.19 176 LEU A N 1
ATOM 1432 C CA . LEU A 1 176 ? -18.987 -5.669 3.170 1.00 83.19 176 LEU A CA 1
ATOM 1433 C C . LEU A 1 176 ? -17.917 -5.270 2.149 1.00 83.19 176 LEU A C 1
ATOM 1435 O O . LEU A 1 176 ? -18.256 -4.841 1.047 1.00 83.19 176 LEU A O 1
ATOM 1439 N N . ILE A 1 177 ? -16.633 -5.436 2.488 1.00 83.50 177 ILE A N 1
ATOM 1440 C CA . ILE A 1 177 ? -15.536 -5.224 1.534 1.00 83.50 177 ILE A CA 1
ATOM 1441 C C . ILE A 1 177 ? -15.704 -6.189 0.362 1.00 83.50 177 ILE A C 1
ATOM 1443 O O . ILE A 1 177 ? -15.768 -5.755 -0.784 1.00 83.50 177 ILE A O 1
ATOM 1447 N N . LYS A 1 178 ? -15.851 -7.490 0.630 1.00 82.50 178 LYS A N 1
ATOM 1448 C CA . LYS A 1 178 ? -16.034 -8.495 -0.428 1.00 82.50 178 LYS A CA 1
ATOM 1449 C C . LYS A 1 178 ? -17.239 -8.192 -1.315 1.00 82.50 178 LYS A C 1
ATOM 1451 O O . LYS A 1 178 ? -17.124 -8.320 -2.527 1.00 82.50 178 LYS A O 1
ATOM 1456 N N . ASP A 1 179 ? -18.355 -7.760 -0.740 1.00 81.50 179 ASP A N 1
ATOM 1457 C CA . ASP A 1 179 ? -19.555 -7.397 -1.491 1.00 81.50 179 ASP A CA 1
ATOM 1458 C C . ASP A 1 179 ? -19.342 -6.151 -2.363 1.00 81.50 179 ASP A C 1
ATOM 1460 O O . ASP A 1 179 ? -19.806 -6.136 -3.503 1.00 81.50 179 ASP A O 1
ATOM 1464 N N . LYS A 1 180 ? -18.587 -5.145 -1.893 1.00 78.75 180 LYS A N 1
ATOM 1465 C CA . LYS A 1 180 ? -18.233 -3.967 -2.708 1.00 78.75 180 LYS A CA 1
ATOM 1466 C C . LYS A 1 180 ? -17.330 -4.304 -3.893 1.00 78.75 180 LYS A C 1
ATOM 1468 O O . LYS A 1 180 ? -17.472 -3.680 -4.938 1.00 78.75 180 LYS A O 1
ATOM 1473 N N . TYR A 1 181 ? -16.443 -5.284 -3.741 1.00 77.06 181 TYR A N 1
ATOM 1474 C CA . TYR A 1 181 ? -15.549 -5.741 -4.811 1.00 77.06 181 TYR A CA 1
ATOM 1475 C C . TYR A 1 181 ? -16.145 -6.869 -5.668 1.00 77.06 181 TYR A C 1
ATOM 1477 O O . TYR A 1 181 ? -15.581 -7.237 -6.693 1.00 77.06 181 TYR A O 1
ATOM 1485 N N . LYS A 1 182 ? -17.298 -7.434 -5.285 1.00 75.69 182 LYS A N 1
ATOM 1486 C CA . LYS A 1 182 ? -17.886 -8.626 -5.922 1.00 75.69 182 LYS A CA 1
ATOM 1487 C C . LYS A 1 182 ? -18.180 -8.448 -7.409 1.00 75.69 182 LYS A C 1
ATOM 1489 O O . LYS A 1 182 ? -18.165 -9.424 -8.155 1.00 75.69 182 LYS A O 1
ATOM 1494 N N . ASN A 1 183 ? -18.506 -7.225 -7.809 1.00 70.69 183 ASN A N 1
ATOM 1495 C CA . ASN A 1 183 ? -18.865 -6.912 -9.185 1.00 70.69 183 ASN A CA 1
ATOM 1496 C C . ASN A 1 183 ? -17.677 -6.417 -10.010 1.00 70.69 183 ASN A C 1
ATOM 1498 O O . ASN A 1 183 ? -17.850 -6.276 -11.218 1.00 70.69 183 ASN A O 1
ATOM 1502 N N . ASP A 1 184 ? -16.519 -6.163 -9.394 1.00 78.19 184 ASP A N 1
ATOM 1503 C CA . ASP A 1 184 ? -15.342 -5.677 -10.106 1.00 78.19 184 ASP A CA 1
ATOM 1504 C C . ASP A 1 184 ? -14.743 -6.788 -10.966 1.00 78.19 184 ASP A C 1
ATOM 1506 O O . ASP A 1 184 ? -14.612 -7.941 -10.548 1.00 78.19 184 ASP A O 1
ATOM 1510 N N . GLU A 1 185 ? -14.374 -6.436 -12.191 1.00 81.31 185 GLU A N 1
ATOM 1511 C CA . GLU A 1 185 ? -13.732 -7.356 -13.122 1.00 81.31 185 GLU A CA 1
ATOM 1512 C C . GLU A 1 185 ? -12.226 -7.140 -13.098 1.00 81.31 185 GLU A C 1
ATOM 1514 O O . GLU A 1 185 ? -11.729 -6.125 -13.576 1.00 81.31 185 GLU A O 1
ATOM 1519 N N . ILE A 1 186 ? -11.495 -8.118 -12.561 1.00 86.38 186 ILE A N 1
ATOM 1520 C CA . ILE A 1 186 ? -10.032 -8.115 -12.580 1.00 86.38 186 ILE A CA 1
ATOM 1521 C C . ILE A 1 186 ? -9.556 -8.858 -13.828 1.00 86.38 186 ILE A C 1
ATOM 1523 O O . ILE A 1 186 ? -9.841 -10.044 -14.005 1.00 86.38 186 ILE A O 1
ATOM 1527 N N . ILE A 1 187 ? -8.802 -8.170 -14.678 1.00 88.75 187 ILE A N 1
ATOM 1528 C CA . ILE A 1 187 ? -8.268 -8.692 -15.933 1.00 88.75 187 ILE A CA 1
ATOM 1529 C C . ILE A 1 187 ? -6.749 -8.652 -15.860 1.00 88.75 187 ILE A C 1
ATOM 1531 O O . ILE A 1 187 ? -6.150 -7.602 -15.657 1.00 88.75 187 ILE A O 1
ATOM 1535 N N . MET A 1 188 ? -6.112 -9.808 -16.025 1.00 92.81 188 MET A N 1
ATOM 1536 C CA . MET A 1 188 ? -4.657 -9.917 -16.006 1.00 92.81 188 MET A CA 1
ATOM 1537 C C . MET A 1 188 ? -4.122 -9.968 -17.434 1.00 92.81 188 MET A C 1
ATOM 1539 O O . MET A 1 188 ? -4.488 -10.857 -18.202 1.00 92.81 188 MET A O 1
ATOM 1543 N N . LEU A 1 189 ? -3.243 -9.030 -17.772 1.00 93.19 189 LEU A N 1
ATOM 1544 C CA . LEU A 1 189 ? -2.490 -9.015 -19.018 1.00 93.19 189 LEU A CA 1
ATOM 1545 C C . LEU A 1 189 ? -1.054 -9.450 -18.744 1.00 93.19 189 LEU A C 1
ATOM 1547 O O . LEU A 1 189 ? -0.451 -9.042 -17.753 1.00 93.19 189 LEU A O 1
ATOM 1551 N N . THR A 1 190 ? -0.495 -10.253 -19.644 1.00 93.00 190 THR A N 1
ATOM 1552 C CA . THR A 1 190 ? 0.886 -10.741 -19.552 1.00 93.00 190 THR A CA 1
ATOM 1553 C C . THR A 1 190 ? 1.711 -10.257 -20.746 1.00 93.00 190 THR A C 1
ATOM 1555 O O . THR A 1 190 ? 1.975 -11.051 -21.653 1.00 93.00 190 THR A O 1
ATOM 1558 N N . PRO A 1 191 ? 2.064 -8.957 -20.806 1.00 94.31 191 PRO A N 1
ATOM 1559 C CA . PRO A 1 191 ? 2.846 -8.411 -21.914 1.00 94.31 191 PRO A CA 1
ATOM 1560 C C . PRO A 1 191 ? 4.278 -8.966 -21.936 1.00 94.31 191 PRO A C 1
ATOM 1562 O O . PRO A 1 191 ? 4.824 -9.346 -20.900 1.00 94.31 191 PRO A O 1
ATOM 1565 N N . SER A 1 192 ? 4.898 -9.011 -23.113 1.00 93.62 192 SER A N 1
ATOM 1566 C CA . SER A 1 192 ? 6.334 -9.300 -23.251 1.00 93.62 192 SER A CA 1
ATOM 1567 C C . SER A 1 192 ? 7.189 -8.080 -22.892 1.00 93.62 192 SER A C 1
ATOM 1569 O O . SER A 1 192 ? 6.685 -6.955 -22.832 1.00 93.62 192 SER A O 1
ATOM 1571 N N . VAL A 1 193 ? 8.499 -8.260 -22.688 1.00 92.25 193 VAL A N 1
ATOM 1572 C CA . VAL A 1 193 ? 9.402 -7.110 -22.484 1.00 92.25 193 VAL A CA 1
ATOM 1573 C C . VAL A 1 193 ? 9.444 -6.235 -23.741 1.00 92.25 193 VAL A C 1
ATOM 1575 O O . VAL A 1 193 ? 9.501 -5.009 -23.637 1.00 92.25 193 VAL A O 1
ATOM 1578 N N . SER A 1 194 ? 9.346 -6.840 -24.927 1.00 91.38 194 SER A N 1
ATOM 1579 C CA . SER A 1 194 ? 9.240 -6.124 -26.200 1.00 91.38 194 SER A CA 1
ATOM 1580 C C . SER A 1 194 ? 7.991 -5.256 -26.264 1.00 91.38 194 SER A C 1
ATOM 1582 O O . SER A 1 194 ? 8.093 -4.114 -26.705 1.00 91.38 194 SER A O 1
ATOM 1584 N N . ASP A 1 195 ? 6.840 -5.743 -25.790 1.00 92.94 195 ASP A N 1
ATOM 1585 C CA . ASP A 1 195 ? 5.606 -4.949 -25.743 1.00 92.94 195 ASP A CA 1
ATOM 1586 C C . ASP A 1 195 ? 5.778 -3.689 -24.893 1.00 92.94 195 ASP A C 1
ATOM 1588 O O . ASP A 1 195 ? 5.388 -2.599 -25.311 1.00 92.94 195 ASP A O 1
ATOM 1592 N N . LEU A 1 196 ? 6.419 -3.831 -23.729 1.00 92.44 196 LEU A N 1
ATOM 1593 C CA . LEU A 1 196 ? 6.697 -2.713 -22.828 1.00 92.44 196 LEU A CA 1
ATOM 1594 C C . LEU A 1 196 ? 7.690 -1.717 -23.429 1.00 92.44 196 LEU A C 1
ATOM 1596 O O . LEU A 1 196 ? 7.511 -0.508 -23.314 1.00 92.44 196 LEU A O 1
ATOM 1600 N N . LEU A 1 197 ? 8.748 -2.210 -24.077 1.00 90.94 197 LEU A N 1
ATOM 1601 C CA . LEU A 1 197 ? 9.755 -1.357 -24.703 1.00 90.94 197 LEU A CA 1
ATOM 1602 C C . LEU A 1 197 ? 9.242 -0.677 -25.977 1.00 90.94 197 LEU A C 1
ATOM 1604 O O . LEU A 1 197 ? 9.831 0.323 -26.387 1.00 90.94 197 LEU A O 1
ATOM 1608 N N . ASN A 1 198 ? 8.240 -1.242 -26.651 1.00 91.81 198 ASN A N 1
ATOM 1609 C CA . ASN A 1 198 ? 7.604 -0.689 -27.853 1.00 91.81 198 ASN A CA 1
ATOM 1610 C C . ASN A 1 198 ? 6.422 0.234 -27.550 1.00 91.81 198 ASN A C 1
ATOM 1612 O O . ASN A 1 198 ? 5.811 0.733 -28.490 1.00 91.81 198 ASN A O 1
ATOM 1616 N N . ASP A 1 199 ? 6.123 0.473 -26.272 1.00 92.31 199 ASP A N 1
ATOM 1617 C CA . ASP A 1 199 ? 5.035 1.352 -25.840 1.00 92.31 199 ASP A CA 1
ATOM 1618 C C . ASP A 1 199 ? 3.669 0.864 -26.360 1.00 92.31 199 ASP A C 1
ATOM 1620 O O . ASP A 1 199 ? 2.770 1.642 -26.687 1.00 92.31 199 ASP A O 1
ATOM 1624 N N . ASN A 1 200 ? 3.511 -0.461 -26.464 1.00 92.75 200 ASN A N 1
ATOM 1625 C CA . ASN A 1 200 ? 2.315 -1.062 -27.033 1.00 92.75 200 ASN A CA 1
ATOM 1626 C C . ASN A 1 200 ? 1.089 -0.786 -26.145 1.00 92.75 200 ASN A C 1
ATOM 1628 O O . ASN A 1 200 ? 1.120 -0.927 -24.920 1.00 92.75 200 ASN A O 1
ATOM 1632 N N . LEU A 1 201 ? -0.029 -0.447 -26.793 1.00 94.62 201 LEU A N 1
ATOM 1633 C CA . LEU A 1 201 ? -1.344 -0.353 -26.164 1.00 94.62 201 LEU A CA 1
ATOM 1634 C C . LEU A 1 201 ? -2.122 -1.643 -26.422 1.00 94.62 201 LEU A C 1
ATOM 1636 O O . LEU A 1 201 ? -2.310 -2.049 -27.571 1.00 94.62 201 LEU A O 1
ATOM 1640 N N . TYR A 1 202 ? -2.638 -2.267 -25.367 1.00 94.69 202 TYR A N 1
ATOM 1641 C CA . TYR A 1 202 ? -3.503 -3.430 -25.497 1.00 94.69 202 TYR A CA 1
ATOM 1642 C C . TYR A 1 202 ? -4.963 -3.011 -25.669 1.00 94.69 202 TYR A C 1
ATOM 1644 O O . TYR A 1 202 ? -5.520 -2.250 -24.877 1.00 94.69 202 TYR A O 1
ATOM 1652 N N . LYS A 1 203 ? -5.604 -3.531 -26.717 1.00 94.75 203 LYS A N 1
ATOM 1653 C CA . LYS A 1 203 ? -7.018 -3.290 -27.007 1.00 94.75 203 LYS A CA 1
ATOM 1654 C C . LYS A 1 203 ? -7.882 -4.295 -26.244 1.00 94.75 203 LYS A C 1
ATOM 1656 O O . LYS A 1 203 ? -8.165 -5.384 -26.739 1.00 94.75 203 LYS A O 1
ATOM 1661 N N . LEU A 1 204 ? -8.322 -3.913 -25.053 1.00 92.50 204 LEU A N 1
ATOM 1662 C CA . LEU A 1 204 ? -9.177 -4.730 -24.203 1.00 92.50 204 LEU A CA 1
ATOM 1663 C C . LEU A 1 204 ? -10.654 -4.548 -24.586 1.00 92.50 204 LEU A C 1
ATOM 1665 O O . LEU A 1 204 ? -11.149 -3.427 -24.606 1.00 92.50 204 LEU A O 1
ATOM 1669 N N . ASN A 1 205 ? -11.369 -5.634 -24.888 1.00 90.12 205 ASN A N 1
ATOM 1670 C CA . ASN A 1 205 ? -12.805 -5.596 -25.183 1.00 90.12 205 ASN A CA 1
ATOM 1671 C C . ASN A 1 205 ? -13.599 -6.206 -24.023 1.00 90.12 205 ASN A C 1
ATOM 1673 O O . ASN A 1 205 ? -13.472 -7.400 -23.756 1.00 90.12 205 ASN A O 1
ATOM 1677 N N . VAL A 1 206 ? -14.408 -5.387 -23.352 1.00 85.81 206 VAL A N 1
ATOM 1678 C CA . VAL A 1 206 ? -15.264 -5.788 -22.228 1.00 85.81 206 VAL A CA 1
ATOM 1679 C C . VAL A 1 206 ? -16.663 -5.229 -22.476 1.00 85.81 206 VAL A C 1
ATOM 1681 O O . VAL A 1 206 ? -16.826 -4.024 -22.651 1.00 85.81 206 VAL A O 1
ATOM 1684 N N . ASN A 1 207 ? -17.678 -6.100 -22.496 1.00 80.25 207 ASN A N 1
ATOM 1685 C CA . ASN A 1 207 ? -19.091 -5.736 -22.704 1.00 80.25 207 ASN A CA 1
ATOM 1686 C C . ASN A 1 207 ? -19.327 -4.851 -23.949 1.00 80.25 207 ASN A C 1
ATOM 1688 O O . ASN A 1 207 ? -19.994 -3.818 -23.876 1.00 80.25 207 ASN A O 1
ATOM 1692 N N . ASP A 1 208 ? -18.729 -5.236 -25.082 1.00 82.94 208 ASP A N 1
ATOM 1693 C CA . ASP A 1 208 ? -18.768 -4.513 -26.366 1.00 82.94 208 ASP A CA 1
ATOM 1694 C C . ASP A 1 208 ? -18.158 -3.097 -26.339 1.00 82.94 208 ASP A C 1
ATOM 1696 O O . ASP A 1 208 ? -18.280 -2.336 -27.301 1.00 82.94 208 ASP A O 1
ATOM 1700 N N . THR A 1 209 ? -17.460 -2.741 -25.257 1.00 87.25 209 THR A N 1
ATOM 1701 C CA . THR A 1 209 ? -16.694 -1.500 -25.132 1.00 87.25 209 THR A CA 1
ATOM 1702 C C . THR A 1 209 ? -15.202 -1.797 -25.209 1.00 87.25 209 THR A C 1
ATOM 1704 O O . THR A 1 209 ? -14.688 -2.719 -24.576 1.00 87.25 209 THR A O 1
ATOM 1707 N N . ILE A 1 210 ? -14.488 -0.979 -25.981 1.00 90.31 210 ILE A N 1
ATOM 1708 C CA . ILE A 1 210 ? -13.036 -1.062 -26.116 1.00 90.31 210 ILE A CA 1
ATOM 1709 C C . ILE A 1 210 ? -12.372 -0.120 -25.111 1.00 90.31 210 ILE A C 1
ATOM 1711 O O . ILE A 1 210 ? -12.638 1.082 -25.110 1.00 90.31 210 ILE A O 1
ATOM 1715 N N . TYR A 1 211 ? -11.454 -0.673 -24.330 1.00 91.69 211 TYR A N 1
ATOM 1716 C CA . TYR A 1 211 ? -10.552 0.016 -23.420 1.00 91.69 211 TYR A CA 1
ATOM 1717 C C . TYR A 1 211 ? -9.125 -0.096 -23.969 1.00 91.69 211 TYR A C 1
ATOM 1719 O O . TYR A 1 211 ? -8.686 -1.180 -24.358 1.00 91.69 211 TYR A O 1
ATOM 1727 N N . LEU A 1 212 ? -8.409 1.026 -24.051 1.00 93.06 212 LEU A N 1
ATOM 1728 C CA . LEU A 1 212 ? -7.003 1.045 -24.455 1.00 93.06 212 LEU A CA 1
ATOM 1729 C C . LEU A 1 212 ? -6.146 1.004 -23.196 1.00 93.06 212 LEU A C 1
ATOM 1731 O O . LEU A 1 212 ? -6.193 1.922 -22.384 1.00 93.06 212 LEU A O 1
ATOM 1735 N N . VAL A 1 213 ? -5.394 -0.078 -23.033 1.00 94.38 213 VAL A N 1
ATOM 1736 C CA . VAL A 1 213 ? -4.592 -0.328 -21.839 1.00 94.38 213 VAL A CA 1
ATOM 1737 C C . VAL A 1 213 ? -3.119 -0.086 -22.170 1.00 94.38 213 VAL A C 1
ATOM 1739 O O . VAL A 1 213 ? -2.536 -0.886 -22.908 1.00 94.38 213 VAL A O 1
ATOM 1742 N N . PRO A 1 214 ? -2.503 0.993 -21.664 1.00 94.56 214 PRO A N 1
ATOM 1743 C CA . PRO A 1 214 ? -1.065 1.188 -21.779 1.00 94.56 214 PRO A CA 1
ATOM 1744 C C . PRO A 1 214 ? -0.307 0.156 -20.944 1.00 94.56 214 PRO A C 1
ATOM 1746 O O . PRO A 1 214 ? -0.472 0.069 -19.730 1.00 94.56 214 PRO A O 1
ATOM 1749 N N . LEU A 1 215 ? 0.518 -0.656 -21.610 1.00 93.75 215 LEU A N 1
ATOM 1750 C CA . LEU A 1 215 ? 1.125 -1.839 -20.995 1.00 93.75 215 LEU A CA 1
ATOM 1751 C C . LEU A 1 215 ? 2.240 -1.514 -19.990 1.00 93.75 215 LEU A C 1
ATOM 1753 O O . LEU A 1 215 ? 2.586 -2.372 -19.185 1.00 93.75 215 LEU A O 1
ATOM 1757 N N . TRP A 1 216 ? 2.778 -0.291 -20.007 1.00 92.56 216 TRP A N 1
ATOM 1758 C CA . TRP A 1 216 ? 3.819 0.170 -19.078 1.00 92.56 216 TRP A CA 1
ATOM 1759 C C . TRP A 1 216 ? 3.304 0.519 -17.673 1.00 92.56 216 TRP A C 1
ATOM 1761 O O . TRP A 1 216 ? 4.104 0.813 -16.786 1.00 92.56 216 TRP A O 1
ATOM 1771 N N . HIS A 1 217 ? 1.990 0.475 -17.454 1.00 92.38 217 HIS A N 1
ATOM 1772 C CA . HIS A 1 217 ? 1.389 0.607 -16.127 1.00 92.38 217 HIS A CA 1
ATOM 1773 C C . HIS A 1 217 ? 1.218 -0.757 -15.481 1.00 92.38 217 HIS A C 1
ATOM 1775 O O . HIS A 1 217 ? 0.734 -1.679 -16.128 1.00 92.38 217 HIS A O 1
ATOM 1781 N N . ASN A 1 218 ? 1.540 -0.870 -14.193 1.00 89.81 218 ASN A N 1
ATOM 1782 C CA . ASN A 1 218 ? 1.370 -2.115 -13.433 1.00 89.81 218 ASN A CA 1
ATOM 1783 C C . ASN A 1 218 ? -0.108 -2.433 -13.155 1.00 89.81 218 ASN A C 1
ATOM 1785 O O . ASN A 1 218 ? -0.518 -3.597 -13.165 1.00 89.81 218 ASN A O 1
ATOM 1789 N N . GLU A 1 219 ? -0.902 -1.396 -12.906 1.00 91.25 219 GLU A N 1
ATOM 1790 C CA . GLU A 1 219 ? -2.304 -1.491 -12.522 1.00 91.25 219 GLU A CA 1
ATOM 1791 C C . GLU A 1 219 ? -3.072 -0.283 -13.060 1.00 91.25 219 GLU A C 1
ATOM 1793 O O . GLU A 1 219 ? -2.615 0.853 -12.948 1.00 91.25 219 GLU A O 1
ATOM 1798 N N . LEU A 1 220 ? -4.234 -0.534 -13.660 1.00 90.75 220 LEU A N 1
ATOM 1799 C CA . LEU A 1 220 ? -5.105 0.489 -14.231 1.00 90.75 220 LEU A CA 1
ATOM 1800 C C . LEU A 1 220 ? -6.558 0.226 -13.858 1.00 90.75 220 LEU A C 1
ATOM 1802 O O . LEU A 1 220 ? -7.008 -0.919 -13.830 1.00 90.75 220 LEU A O 1
ATOM 1806 N N . TYR A 1 221 ? -7.302 1.306 -13.648 1.00 89.38 221 TYR A N 1
ATOM 1807 C CA . TYR A 1 221 ? -8.710 1.274 -13.278 1.00 89.38 221 TYR A CA 1
ATOM 1808 C C . TYR A 1 221 ? -9.538 1.935 -14.376 1.00 89.38 221 TYR A C 1
ATOM 1810 O O . TYR A 1 221 ? -9.262 3.064 -14.781 1.00 89.38 221 TYR A O 1
ATOM 1818 N N . PHE A 1 222 ? -10.563 1.236 -14.854 1.00 88.31 222 PHE A N 1
ATOM 1819 C CA . PHE A 1 222 ? -11.509 1.759 -15.831 1.00 88.31 222 PHE A CA 1
ATOM 1820 C C . PHE A 1 222 ? -12.941 1.624 -15.323 1.00 88.31 222 PHE A C 1
ATOM 1822 O O . PHE A 1 222 ? -13.341 0.572 -14.830 1.00 88.31 222 PHE A O 1
ATOM 1829 N N . ASP A 1 223 ? -13.751 2.657 -15.537 1.00 85.19 223 ASP A N 1
ATOM 1830 C CA . ASP A 1 223 ? -15.188 2.570 -15.294 1.00 85.19 223 ASP A CA 1
ATOM 1831 C C . ASP A 1 223 ? -15.857 1.682 -16.357 1.00 85.19 223 ASP A C 1
ATOM 1833 O O . ASP A 1 223 ? -15.763 1.936 -17.570 1.00 85.19 223 ASP A O 1
ATOM 1837 N N . ALA A 1 224 ? -16.576 0.642 -15.925 1.00 80.56 224 ALA A N 1
ATOM 1838 C CA . ALA A 1 224 ? -17.382 -0.165 -16.831 1.00 80.56 224 ALA A CA 1
ATOM 1839 C C . ALA A 1 224 ? -18.551 0.673 -17.368 1.00 80.56 224 ALA A C 1
ATOM 1841 O O . ALA A 1 224 ? -19.414 1.136 -16.616 1.00 80.56 224 ALA A O 1
ATOM 1842 N N . LYS A 1 225 ? -18.618 0.852 -18.690 1.00 76.06 225 LYS A N 1
ATOM 1843 C CA . LYS A 1 225 ? -19.772 1.494 -19.325 1.00 76.06 225 LYS A CA 1
ATOM 1844 C C . LYS A 1 225 ? -20.928 0.497 -19.351 1.00 76.06 225 LYS A C 1
ATOM 1846 O O . LYS A 1 225 ? -20.856 -0.535 -20.009 1.00 76.06 225 LYS A O 1
ATOM 1851 N N . ASN A 1 226 ? -22.010 0.803 -18.638 1.00 62.56 226 ASN A N 1
ATOM 1852 C CA . ASN A 1 226 ? -23.242 0.028 -18.736 1.00 62.56 226 ASN A CA 1
ATOM 1853 C C . ASN A 1 226 ? -24.004 0.450 -19.997 1.00 62.56 226 ASN A C 1
ATOM 1855 O O . ASN A 1 226 ? -24.503 1.571 -20.069 1.00 62.56 226 ASN A O 1
ATOM 1859 N N . ASN A 1 227 ? -24.190 -0.465 -20.950 1.00 54.31 227 ASN A N 1
ATOM 1860 C CA . ASN A 1 227 ? -24.955 -0.230 -22.187 1.00 54.31 227 ASN A CA 1
ATOM 1861 C C . ASN A 1 227 ? -26.477 -0.010 -21.966 1.00 54.31 227 ASN A C 1
ATOM 1863 O O . ASN A 1 227 ? -27.244 0.006 -22.923 1.00 54.31 227 ASN A O 1
ATOM 1867 N N . ASN A 1 228 ? -26.927 0.193 -20.720 1.00 50.06 228 ASN A N 1
ATOM 1868 C CA . ASN A 1 228 ? -28.337 0.342 -20.338 1.00 50.06 228 ASN A CA 1
ATOM 1869 C C . ASN A 1 228 ? -28.750 1.772 -19.931 1.00 50.06 228 ASN A C 1
ATOM 1871 O O . ASN A 1 228 ? -29.802 1.943 -19.321 1.00 50.06 228 ASN A O 1
ATOM 1875 N N . THR A 1 229 ? -27.986 2.816 -20.267 1.00 46.69 229 THR A N 1
ATOM 1876 C CA . THR A 1 229 ? -28.388 4.218 -20.016 1.00 46.69 229 THR A CA 1
ATOM 1877 C C . THR A 1 229 ? -28.615 5.012 -21.301 1.00 46.69 229 THR A C 1
ATOM 1879 O O . THR A 1 229 ? -28.083 6.101 -21.496 1.00 46.69 229 THR A O 1
ATOM 1882 N N . ASN A 1 230 ? -29.513 4.522 -22.157 1.00 41.44 230 ASN A N 1
ATOM 1883 C CA . ASN A 1 230 ? -30.227 5.406 -23.077 1.00 41.44 230 ASN A CA 1
ATOM 1884 C C . ASN A 1 230 ? -31.339 6.137 -22.310 1.00 41.44 230 ASN A C 1
ATOM 1886 O O . ASN A 1 230 ? -32.472 5.667 -22.283 1.00 41.44 230 ASN A O 1
ATOM 1890 N N . ASN A 1 231 ? -30.981 7.251 -21.664 1.00 41.31 231 ASN A N 1
ATOM 1891 C CA . ASN A 1 231 ? -31.736 8.515 -21.594 1.00 41.31 231 ASN A CA 1
ATOM 1892 C C . ASN A 1 231 ? -31.501 9.285 -20.285 1.00 41.31 231 ASN A C 1
ATOM 1894 O O . ASN A 1 231 ? -31.843 8.838 -19.196 1.00 41.31 231 ASN A O 1
ATOM 1898 N N . THR A 1 232 ? -30.981 10.501 -20.472 1.00 42.47 232 THR A N 1
ATOM 1899 C CA . THR A 1 232 ? -31.344 11.738 -19.763 1.00 42.47 232 THR A CA 1
ATOM 1900 C C . THR A 1 232 ? -31.460 11.667 -18.238 1.00 42.47 232 THR A C 1
ATOM 1902 O O . THR A 1 232 ? -32.537 11.447 -17.692 1.00 42.47 232 THR A O 1
ATOM 1905 N N . ASN A 1 233 ? -30.368 11.985 -17.547 1.00 39.44 233 ASN A N 1
ATOM 1906 C CA . ASN A 1 233 ? -30.286 13.198 -16.729 1.00 39.44 233 ASN A CA 1
ATOM 1907 C C . ASN A 1 233 ? -28.878 13.310 -16.141 1.00 39.44 233 ASN A C 1
ATOM 1909 O O . ASN A 1 233 ? -28.480 12.575 -15.242 1.00 39.44 233 ASN A O 1
ATOM 1913 N N . ILE A 1 234 ? -28.135 14.271 -16.685 1.00 49.47 234 ILE A N 1
ATOM 1914 C CA . ILE A 1 234 ? -27.014 14.911 -16.006 1.00 49.47 234 ILE A CA 1
ATOM 1915 C C . ILE A 1 234 ? -27.608 15.534 -14.733 1.00 49.47 234 ILE A C 1
ATOM 1917 O O . ILE A 1 234 ? -28.646 16.188 -14.817 1.00 49.47 234 ILE A O 1
ATOM 1921 N N . ASN A 1 235 ? -26.954 15.301 -13.593 1.00 42.59 235 ASN A N 1
ATOM 1922 C CA . ASN A 1 235 ? -27.333 15.670 -12.217 1.00 42.59 235 ASN A CA 1
ATOM 1923 C C . ASN A 1 235 ? -27.964 14.531 -11.400 1.00 42.59 235 ASN A C 1
ATOM 1925 O O . ASN A 1 235 ? -29.116 14.600 -10.987 1.00 42.59 235 ASN A O 1
ATOM 1929 N N . ASN A 1 236 ? -27.159 13.511 -11.106 1.00 41.44 236 ASN A N 1
ATOM 1930 C CA . ASN A 1 236 ? -27.132 12.895 -9.781 1.00 41.44 236 ASN A CA 1
ATOM 1931 C C . ASN A 1 236 ? -25.734 12.312 -9.551 1.00 41.44 236 ASN A C 1
ATOM 1933 O O . ASN A 1 236 ? -25.398 11.222 -10.006 1.00 41.44 236 ASN A O 1
ATOM 1937 N N . THR A 1 237 ? -24.895 13.093 -8.875 1.00 44.78 237 THR A N 1
ATOM 1938 C CA . THR A 1 237 ? -23.698 12.598 -8.197 1.00 44.78 237 THR A CA 1
ATOM 1939 C C . THR A 1 237 ? -24.115 11.545 -7.175 1.00 44.78 237 THR A C 1
ATOM 1941 O O . THR A 1 237 ? -25.053 11.780 -6.413 1.00 44.78 237 THR A O 1
ATOM 1944 N N . ASN A 1 238 ? -23.371 10.437 -7.149 1.00 44.91 238 ASN A N 1
ATOM 1945 C CA . ASN A 1 238 ? -23.476 9.283 -6.243 1.00 44.91 238 ASN A CA 1
ATOM 1946 C C . ASN A 1 238 ? -24.293 8.102 -6.793 1.00 44.91 238 ASN A C 1
ATOM 1948 O O . ASN A 1 238 ? -25.208 7.605 -6.142 1.00 44.91 238 ASN A O 1
ATOM 1952 N N . ASN A 1 239 ? -23.906 7.595 -7.968 1.00 44.22 239 ASN A N 1
ATOM 1953 C CA . ASN A 1 239 ? -24.195 6.207 -8.333 1.00 44.22 239 ASN A CA 1
ATOM 1954 C C . ASN A 1 239 ? -23.047 5.330 -7.804 1.00 44.22 239 ASN A C 1
ATOM 1956 O O . ASN A 1 239 ? -22.019 5.158 -8.448 1.00 44.22 239 ASN A O 1
ATOM 1960 N N . THR A 1 240 ? -23.202 4.835 -6.578 1.00 47.41 240 THR A N 1
ATOM 1961 C CA . THR A 1 240 ? -22.170 4.157 -5.770 1.00 47.41 240 THR A CA 1
ATOM 1962 C C . THR A 1 240 ? -21.901 2.696 -6.152 1.00 47.41 240 THR A C 1
ATOM 1964 O O . THR A 1 240 ? -21.249 1.989 -5.392 1.00 47.41 240 THR A O 1
ATOM 1967 N N . ASN A 1 241 ? -22.365 2.242 -7.321 1.00 53.34 241 ASN A N 1
ATOM 1968 C CA . ASN A 1 241 ? -22.210 0.864 -7.803 1.00 53.34 241 ASN A CA 1
ATOM 1969 C C . ASN A 1 241 ? -21.819 0.821 -9.294 1.00 53.34 241 ASN A C 1
ATOM 1971 O O . ASN A 1 241 ? -22.349 0.006 -10.055 1.00 53.34 241 ASN A O 1
ATOM 1975 N N . ASN A 1 242 ? -20.934 1.713 -9.743 1.00 64.44 242 ASN A N 1
ATOM 1976 C CA . ASN A 1 242 ? -20.309 1.522 -11.048 1.00 64.44 242 ASN A CA 1
ATOM 1977 C C . ASN A 1 242 ? -19.290 0.389 -10.920 1.00 64.44 242 ASN A C 1
ATOM 1979 O O . ASN A 1 242 ? -18.418 0.412 -10.060 1.00 64.44 242 ASN A O 1
ATOM 1983 N N . LYS A 1 243 ? -19.468 -0.640 -11.742 1.00 74.06 243 LYS A N 1
ATOM 1984 C CA . LYS A 1 243 ? -18.544 -1.762 -11.850 1.00 74.06 243 LYS A CA 1
ATOM 1985 C C . LYS A 1 243 ? -17.191 -1.236 -12.329 1.00 74.06 243 LYS A C 1
ATOM 1987 O O . LYS A 1 243 ? -17.142 -0.556 -13.352 1.00 74.06 243 LYS A O 1
ATOM 1992 N N . GLU A 1 244 ? -16.121 -1.537 -11.605 1.00 84.12 244 GLU A N 1
ATOM 1993 C CA . GLU A 1 244 ? -14.765 -1.171 -12.016 1.00 84.12 244 GLU A CA 1
ATOM 1994 C C . GLU A 1 244 ? -14.119 -2.345 -12.754 1.00 84.12 244 GLU A C 1
ATOM 1996 O O . GLU A 1 244 ? -14.291 -3.513 -12.395 1.00 84.12 244 GLU A O 1
ATOM 2001 N N . ILE A 1 245 ? -13.387 -2.030 -13.817 1.00 88.06 245 ILE A N 1
ATOM 2002 C CA . ILE A 1 245 ? -12.522 -2.964 -14.527 1.00 88.06 245 ILE A CA 1
ATOM 2003 C C . ILE A 1 245 ? -11.100 -2.652 -14.077 1.00 88.06 245 ILE A C 1
ATOM 2005 O O . ILE A 1 245 ? -10.572 -1.579 -14.370 1.00 88.06 245 ILE A O 1
ATOM 2009 N N . ILE A 1 246 ? -10.491 -3.591 -13.363 1.00 89.94 246 ILE A N 1
ATOM 2010 C CA . ILE A 1 246 ? -9.125 -3.485 -12.857 1.00 89.94 246 ILE A CA 1
ATOM 2011 C C . ILE A 1 246 ? -8.236 -4.293 -13.792 1.00 89.94 246 ILE A C 1
ATOM 2013 O O . ILE A 1 246 ? -8.387 -5.509 -13.905 1.00 89.94 246 ILE A O 1
ATOM 2017 N N . VAL A 1 247 ? -7.310 -3.632 -14.475 1.00 91.75 247 VAL A N 1
ATOM 2018 C CA . VAL A 1 247 ? -6.372 -4.286 -15.385 1.00 91.75 247 VAL A CA 1
ATOM 2019 C C . VAL A 1 247 ? -5.004 -4.360 -14.727 1.00 91.75 247 VAL A C 1
ATOM 2021 O O . VAL A 1 247 ? -4.402 -3.338 -14.419 1.00 91.75 247 VAL A O 1
ATOM 2024 N N . LEU A 1 248 ? -4.514 -5.580 -14.519 1.00 93.00 248 LEU A N 1
ATOM 2025 C CA . LEU A 1 248 ? -3.200 -5.855 -13.947 1.00 93.00 248 LEU A CA 1
ATOM 2026 C C . LEU A 1 248 ? -2.243 -6.286 -15.054 1.00 93.00 248 LEU A C 1
ATOM 2028 O O . LEU A 1 248 ? -2.437 -7.344 -15.657 1.00 93.00 248 LEU A O 1
ATOM 2032 N N 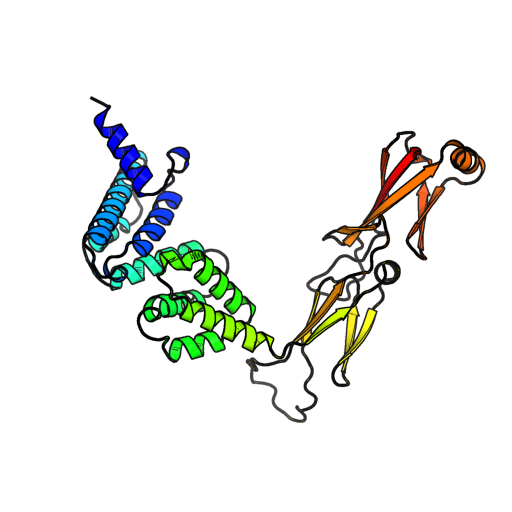. CYS A 1 249 ? -1.189 -5.513 -15.287 1.00 91.38 249 CYS A N 1
ATOM 2033 C CA . CYS A 1 249 ? -0.140 -5.865 -16.237 1.00 91.38 249 CYS A CA 1
ATOM 2034 C C . CYS A 1 249 ? 0.994 -6.567 -15.491 1.00 91.38 249 CYS A C 1
ATOM 2036 O O . CYS A 1 249 ? 1.724 -5.965 -14.707 1.00 91.38 249 CYS A O 1
ATOM 2038 N N . LYS A 1 250 ? 1.148 -7.868 -15.734 1.00 92.44 250 LYS A N 1
ATOM 2039 C CA . LYS A 1 250 ? 2.227 -8.683 -15.169 1.00 92.44 250 LYS A CA 1
ATOM 2040 C C . LYS A 1 250 ? 3.113 -9.192 -16.297 1.00 92.44 250 LYS A C 1
ATOM 2042 O O . LYS A 1 250 ? 2.788 -10.226 -16.882 1.00 92.44 250 LYS A O 1
ATOM 2047 N N . PRO A 1 251 ? 4.195 -8.476 -16.640 1.00 92.06 251 PRO A N 1
ATOM 2048 C CA . PRO A 1 251 ? 5.002 -8.843 -17.786 1.00 92.06 251 PRO A CA 1
ATOM 2049 C C . PRO A 1 251 ? 5.656 -10.209 -17.616 1.00 92.06 251 PRO A C 1
ATOM 2051 O O . PRO A 1 251 ? 6.087 -10.587 -16.524 1.00 92.06 251 PRO A O 1
ATOM 2054 N N . ASN A 1 252 ? 5.758 -10.938 -18.721 1.00 91.81 252 ASN A N 1
ATOM 2055 C CA . ASN A 1 252 ? 6.552 -12.151 -18.778 1.00 91.81 252 ASN A CA 1
ATOM 2056 C C . ASN A 1 252 ? 8.027 -11.764 -18.933 1.00 91.81 252 ASN A C 1
ATOM 2058 O O . ASN A 1 252 ? 8.433 -11.268 -19.982 1.00 91.81 252 ASN A O 1
ATOM 2062 N N . LEU A 1 253 ? 8.819 -11.966 -17.880 1.00 91.12 253 LEU A N 1
ATOM 2063 C CA . LEU A 1 253 ? 10.228 -11.577 -17.853 1.00 91.12 253 LEU A CA 1
ATOM 2064 C C . LEU A 1 253 ? 11.124 -12.788 -18.148 1.00 91.12 253 LEU A C 1
ATOM 2066 O O . LEU A 1 253 ? 11.035 -13.793 -17.436 1.00 91.12 253 LEU A O 1
ATOM 2070 N N . PRO A 1 254 ? 12.005 -12.722 -19.161 1.00 89.06 254 PRO A N 1
ATOM 2071 C CA . PRO A 1 254 ? 12.944 -13.797 -19.445 1.00 89.06 254 PRO A CA 1
ATOM 2072 C C . PRO A 1 254 ? 14.066 -13.858 -18.396 1.00 89.06 254 PRO A C 1
ATOM 2074 O O . PRO A 1 254 ? 14.309 -12.925 -17.625 1.00 89.06 254 PRO A O 1
ATOM 2077 N N . ASN A 1 255 ? 14.790 -14.980 -18.375 1.00 84.88 255 ASN A N 1
ATOM 2078 C CA . ASN A 1 255 ? 15.846 -15.229 -17.396 1.00 84.88 255 ASN A CA 1
ATOM 2079 C C . ASN A 1 255 ? 16.912 -14.125 -17.402 1.00 84.88 255 ASN A C 1
ATOM 2081 O O . ASN A 1 255 ? 17.532 -13.843 -18.423 1.00 84.88 255 ASN A O 1
ATOM 2085 N N . GLY A 1 256 ? 17.181 -13.557 -16.225 1.00 84.44 256 GLY A N 1
ATOM 2086 C CA . GLY A 1 256 ? 18.196 -12.518 -16.061 1.00 84.44 256 GLY A CA 1
ATOM 2087 C C . GLY A 1 256 ? 17.711 -11.100 -16.360 1.00 84.44 256 GLY A C 1
ATOM 2088 O O . GLY A 1 256 ? 18.538 -10.192 -16.281 1.00 84.44 256 GLY A O 1
ATOM 2089 N N . ILE A 1 257 ? 16.416 -10.914 -16.643 1.00 92.00 257 ILE A N 1
ATOM 2090 C CA . ILE A 1 257 ? 15.769 -9.605 -16.758 1.00 92.00 257 ILE A CA 1
ATOM 2091 C C . ILE A 1 257 ? 14.857 -9.354 -15.551 1.00 92.00 257 ILE A C 1
ATOM 2093 O O . ILE A 1 257 ? 14.136 -10.247 -15.109 1.00 92.00 257 ILE A O 1
ATOM 2097 N N . SER A 1 258 ? 14.882 -8.136 -15.015 1.00 92.88 258 SER A N 1
ATOM 2098 C CA . SER A 1 258 ? 13.939 -7.671 -13.991 1.00 92.88 258 SER A CA 1
ATOM 2099 C C . SER A 1 258 ? 13.569 -6.207 -14.210 1.00 92.88 258 SER A C 1
ATOM 2101 O O . SER A 1 258 ? 14.342 -5.463 -14.807 1.00 92.88 258 SER A O 1
ATOM 2103 N N . ILE A 1 259 ? 12.406 -5.785 -13.722 1.00 92.50 259 ILE A N 1
ATOM 2104 C CA . ILE A 1 259 ? 11.929 -4.396 -13.795 1.00 92.50 259 ILE A CA 1
ATOM 2105 C C . ILE A 1 259 ? 11.716 -3.896 -12.364 1.00 92.50 259 ILE A C 1
ATOM 2107 O O . ILE A 1 259 ? 11.252 -4.668 -11.523 1.00 92.50 259 ILE A O 1
ATOM 2111 N N . ASP A 1 260 ? 12.100 -2.653 -12.078 1.00 90.62 260 ASP A N 1
ATOM 2112 C CA . ASP A 1 260 ? 11.834 -2.008 -10.785 1.00 90.62 260 ASP A CA 1
ATOM 2113 C C . ASP A 1 260 ? 10.560 -1.143 -10.795 1.00 90.62 260 ASP A C 1
ATOM 2115 O O . ASP A 1 260 ? 9.872 -1.015 -11.804 1.00 90.62 260 ASP A O 1
ATOM 2119 N N . GLU A 1 261 ? 10.247 -0.526 -9.655 1.00 86.44 261 GLU A N 1
ATOM 2120 C CA . GLU A 1 261 ? 9.065 0.333 -9.475 1.00 86.44 261 GLU A CA 1
ATOM 2121 C C . GLU A 1 261 ? 9.080 1.597 -10.351 1.00 86.44 261 GLU A C 1
ATOM 2123 O O . GLU A 1 261 ? 8.028 2.157 -10.640 1.00 86.44 261 GLU A O 1
ATOM 2128 N N . ASN A 1 262 ? 10.260 2.035 -10.801 1.00 86.50 262 ASN A N 1
ATOM 2129 C CA . ASN A 1 262 ? 10.432 3.213 -11.652 1.00 86.50 262 ASN A CA 1
ATOM 2130 C C . ASN A 1 262 ? 10.528 2.839 -13.138 1.00 86.50 262 ASN A C 1
ATOM 2132 O O . ASN A 1 262 ? 10.986 3.646 -13.951 1.00 86.50 262 ASN A O 1
ATOM 2136 N N . ASN A 1 263 ? 10.135 1.613 -13.495 1.00 90.50 263 ASN A N 1
ATOM 2137 C CA . ASN A 1 263 ? 10.207 1.084 -14.852 1.00 90.50 263 ASN A CA 1
ATOM 2138 C C . ASN A 1 263 ? 11.637 1.076 -15.441 1.00 90.50 263 ASN A C 1
ATOM 2140 O O . ASN A 1 263 ? 11.828 1.083 -16.664 1.00 90.50 263 ASN A O 1
ATOM 2144 N N . ASN A 1 264 ? 12.662 0.997 -14.581 1.00 93.31 264 ASN A N 1
ATOM 2145 C CA . ASN A 1 264 ? 14.025 0.699 -15.007 1.00 93.31 264 ASN A CA 1
ATOM 2146 C C . ASN A 1 264 ? 14.168 -0.794 -15.287 1.00 93.31 264 ASN A C 1
ATOM 2148 O O . ASN A 1 264 ? 13.758 -1.648 -14.498 1.00 93.31 264 ASN A O 1
ATOM 2152 N N . LEU A 1 265 ? 14.815 -1.107 -16.404 1.00 94.31 265 LEU A N 1
ATOM 2153 C CA . LEU A 1 265 ? 15.025 -2.471 -16.855 1.00 94.31 265 LEU A CA 1
ATOM 2154 C C . LEU A 1 265 ? 16.423 -2.941 -16.466 1.00 94.31 265 LEU A C 1
ATOM 2156 O O . LEU A 1 265 ? 17.423 -2.394 -16.923 1.00 94.31 265 LEU A O 1
ATOM 2160 N N . TYR A 1 266 ? 16.505 -3.989 -15.665 1.00 95.06 266 TYR A N 1
ATOM 2161 C CA . TYR A 1 266 ? 17.750 -4.633 -15.281 1.00 95.06 266 TYR A CA 1
ATOM 2162 C C . TYR A 1 266 ? 17.974 -5.865 -16.140 1.00 95.06 266 TYR A C 1
ATOM 2164 O O . TYR A 1 266 ? 17.077 -6.689 -16.291 1.00 95.06 266 TYR A O 1
ATOM 2172 N N . CYS A 1 267 ? 19.177 -6.022 -16.674 1.00 93.88 267 CYS A N 1
ATOM 2173 C CA . CYS A 1 267 ? 19.548 -7.184 -17.472 1.00 93.88 267 CYS A CA 1
ATOM 2174 C C . CYS A 1 267 ? 20.987 -7.616 -17.185 1.00 93.88 267 CYS A C 1
ATOM 2176 O O . CYS A 1 267 ? 21.795 -6.851 -16.649 1.00 93.88 267 CYS A O 1
ATOM 2178 N N . LYS A 1 268 ? 21.311 -8.864 -17.526 1.00 92.00 268 LYS A N 1
ATOM 2179 C CA . LYS A 1 268 ? 22.657 -9.430 -17.387 1.00 92.00 268 LYS A CA 1
ATOM 2180 C C . LYS A 1 268 ? 23.255 -9.696 -18.762 1.00 92.00 268 LYS A C 1
ATOM 2182 O O . LYS A 1 268 ? 22.605 -10.307 -19.602 1.00 92.00 268 LYS A O 1
ATOM 2187 N N . LEU A 1 269 ? 24.502 -9.280 -18.950 1.00 90.06 269 LEU A N 1
ATOM 2188 C CA . LEU A 1 269 ? 25.288 -9.521 -20.154 1.00 90.06 269 LEU A CA 1
ATOM 2189 C C . LEU A 1 269 ? 26.595 -10.209 -19.762 1.00 90.06 269 LEU A C 1
ATOM 2191 O O . LEU A 1 269 ? 27.303 -9.720 -18.886 1.00 90.06 269 LEU A O 1
ATOM 2195 N N . SER A 1 270 ? 26.924 -11.324 -20.406 1.00 88.06 270 SER A N 1
ATOM 2196 C CA . SER A 1 270 ? 28.203 -12.014 -20.222 1.00 88.06 270 SER A CA 1
ATOM 2197 C C . SER A 1 270 ? 29.045 -11.849 -21.478 1.00 88.06 270 SER A C 1
ATOM 2199 O O . SER A 1 270 ? 28.583 -12.210 -22.553 1.00 88.06 270 SER A O 1
ATOM 2201 N N . ILE A 1 271 ? 30.252 -11.303 -21.333 1.00 83.56 271 ILE A N 1
ATOM 2202 C CA . ILE A 1 271 ? 31.201 -11.081 -22.430 1.00 83.56 271 ILE A CA 1
ATOM 2203 C C . ILE A 1 271 ? 32.361 -12.052 -22.247 1.00 83.56 271 ILE A C 1
ATOM 2205 O O . ILE A 1 271 ? 33.013 -12.029 -21.200 1.00 83.56 271 ILE A O 1
ATOM 2209 N N . ASN A 1 272 ? 32.629 -12.882 -23.255 1.00 80.94 272 ASN A N 1
ATOM 2210 C CA . ASN A 1 272 ? 33.740 -13.831 -23.203 1.00 80.94 272 ASN A CA 1
ATOM 2211 C C . ASN A 1 272 ? 35.035 -13.188 -23.714 1.00 80.94 272 ASN A C 1
ATOM 2213 O O . ASN A 1 272 ? 35.148 -12.826 -24.890 1.00 80.94 272 ASN A O 1
ATOM 2217 N N . ILE A 1 273 ? 36.044 -13.096 -22.848 1.00 71.75 273 ILE A N 1
ATOM 2218 C CA . ILE A 1 273 ? 37.294 -12.387 -23.162 1.00 71.75 273 ILE A CA 1
ATOM 2219 C C . ILE A 1 273 ? 38.060 -13.045 -24.321 1.00 71.75 273 ILE A C 1
ATOM 2221 O O . ILE A 1 273 ? 38.654 -12.349 -25.143 1.00 71.75 273 ILE A O 1
ATOM 2225 N N . HIS A 1 274 ? 38.057 -14.375 -24.408 1.00 66.62 274 HIS A N 1
ATOM 2226 C CA . HIS A 1 274 ? 38.904 -15.105 -25.353 1.00 66.62 274 HIS A CA 1
ATOM 2227 C C . HIS A 1 274 ? 38.408 -15.036 -26.801 1.00 66.62 274 HIS A C 1
ATOM 2229 O O . HIS A 1 274 ? 39.228 -15.026 -27.717 1.00 66.62 274 HIS A O 1
ATOM 2235 N N . ASN A 1 275 ? 37.091 -14.969 -27.006 1.00 62.81 275 ASN A N 1
ATOM 2236 C CA . ASN A 1 275 ? 36.489 -15.026 -28.341 1.00 62.81 275 ASN A CA 1
ATOM 2237 C C . ASN A 1 275 ? 35.926 -13.677 -28.806 1.00 62.81 275 ASN A C 1
ATOM 2239 O O . ASN A 1 275 ? 36.008 -13.352 -29.990 1.00 62.81 275 ASN A O 1
ATOM 2243 N N . GLU A 1 276 ? 35.348 -12.887 -27.899 1.00 62.88 276 GLU A N 1
ATOM 2244 C CA . GLU A 1 276 ? 34.620 -11.670 -28.272 1.00 62.88 276 GLU A CA 1
ATOM 2245 C C . GLU A 1 276 ? 35.492 -10.421 -28.164 1.00 62.88 276 GLU A C 1
ATOM 2247 O O . GLU A 1 276 ? 35.378 -9.539 -29.011 1.00 62.88 276 GLU A O 1
ATOM 2252 N N . LEU A 1 277 ? 36.424 -10.352 -27.203 1.00 65.75 277 LEU A N 1
ATOM 2253 C CA . LEU A 1 277 ? 37.241 -9.150 -26.995 1.00 65.75 277 LEU A CA 1
ATOM 2254 C C . LEU A 1 277 ? 38.120 -8.828 -28.211 1.00 65.75 277 LEU A C 1
ATOM 2256 O O . LEU A 1 277 ? 38.220 -7.669 -28.609 1.00 65.75 277 LEU A O 1
ATOM 2260 N N . THR A 1 278 ? 38.729 -9.841 -28.837 1.00 62.06 278 THR A N 1
ATOM 2261 C CA . THR A 1 278 ? 39.553 -9.644 -30.039 1.00 62.06 278 THR A CA 1
ATOM 2262 C C . THR A 1 278 ? 38.710 -9.087 -31.189 1.00 62.06 278 THR A C 1
ATOM 2264 O O . THR A 1 278 ? 39.106 -8.108 -31.811 1.00 62.06 278 THR A O 1
ATOM 2267 N N . ASN A 1 279 ? 37.508 -9.618 -31.428 1.00 64.62 279 ASN A N 1
ATOM 2268 C CA . ASN A 1 279 ? 36.620 -9.105 -32.475 1.00 64.62 279 ASN A CA 1
ATOM 2269 C C . ASN A 1 279 ? 36.079 -7.700 -32.165 1.00 64.62 279 ASN A C 1
ATOM 2271 O O . ASN A 1 279 ? 36.035 -6.858 -33.061 1.00 64.62 279 ASN A O 1
ATOM 2275 N N . LEU A 1 280 ? 35.725 -7.424 -30.908 1.00 65.44 280 LEU A N 1
ATOM 2276 C CA . LEU A 1 280 ? 35.234 -6.119 -30.459 1.00 65.44 280 LEU A CA 1
ATOM 2277 C C . LEU A 1 280 ? 36.300 -5.022 -30.613 1.00 65.44 280 LEU A C 1
ATOM 2279 O O . LEU A 1 280 ? 35.991 -3.921 -31.056 1.00 65.44 280 LEU A O 1
ATOM 2283 N N . LEU A 1 281 ? 37.571 -5.317 -30.320 1.00 63.66 281 LEU A N 1
ATOM 2284 C CA . LEU A 1 281 ? 38.662 -4.344 -30.453 1.00 63.66 281 LEU A CA 1
ATOM 2285 C C . LEU A 1 281 ? 39.006 -4.006 -31.913 1.00 63.66 281 LEU A C 1
ATOM 2287 O O . LEU A 1 281 ? 39.430 -2.882 -32.182 1.00 63.66 281 LEU A O 1
ATOM 2291 N N . TYR A 1 282 ? 38.838 -4.951 -32.845 1.00 61.84 282 TYR A N 1
ATOM 2292 C CA . TYR A 1 282 ? 39.216 -4.757 -34.251 1.00 61.84 282 TYR A CA 1
ATOM 2293 C C . TYR A 1 282 ? 38.063 -4.309 -35.160 1.00 61.84 282 TYR A C 1
ATOM 2295 O O . TYR A 1 282 ? 38.322 -3.588 -36.123 1.00 61.84 282 TYR A O 1
ATOM 2303 N N . ASN A 1 283 ? 36.813 -4.702 -34.877 1.00 64.31 283 ASN A N 1
ATOM 2304 C CA . ASN A 1 283 ? 35.727 -4.612 -35.864 1.00 64.31 283 ASN A CA 1
ATOM 2305 C C . ASN A 1 283 ? 34.507 -3.778 -35.441 1.00 64.31 283 ASN A C 1
ATOM 2307 O O . ASN A 1 283 ? 33.742 -3.374 -36.317 1.00 64.31 283 ASN A O 1
ATOM 2311 N N . SER A 1 284 ? 34.286 -3.497 -34.152 1.00 67.94 284 SER A N 1
ATOM 2312 C CA . SER A 1 284 ? 33.060 -2.805 -33.717 1.00 67.94 284 SER A CA 1
ATOM 2313 C C . SER A 1 284 ? 33.271 -1.950 -32.463 1.00 67.94 284 SER A C 1
ATOM 2315 O O . SER A 1 284 ? 33.554 -2.505 -31.412 1.00 67.94 284 SER A O 1
ATOM 2317 N N . PRO A 1 285 ? 33.039 -0.623 -32.491 1.00 81.56 285 PRO A N 1
ATOM 2318 C CA . PRO A 1 285 ? 33.234 0.246 -31.321 1.00 81.56 285 PRO A CA 1
ATOM 2319 C C . PRO A 1 285 ? 32.171 0.092 -30.209 1.00 81.56 285 PRO A C 1
ATOM 2321 O O . PRO A 1 285 ? 32.187 0.841 -29.225 1.00 81.56 285 PRO A O 1
ATOM 2324 N N . PHE A 1 286 ? 31.261 -0.877 -30.339 1.00 85.31 286 PHE A N 1
ATOM 2325 C CA . PHE A 1 286 ? 30.143 -1.111 -29.430 1.00 85.31 286 PHE A CA 1
ATOM 2326 C C . PHE A 1 286 ? 29.973 -2.602 -29.123 1.00 85.31 286 PHE A C 1
ATOM 2328 O O . PHE A 1 286 ? 30.289 -3.448 -29.956 1.00 85.31 286 PHE A O 1
ATOM 2335 N N . VAL A 1 287 ? 29.426 -2.899 -27.945 1.00 87.19 287 VAL A N 1
ATOM 2336 C CA . VAL A 1 287 ? 28.904 -4.215 -27.560 1.00 87.19 287 VAL A CA 1
ATOM 2337 C C . VAL A 1 287 ? 27.387 -4.202 -27.739 1.00 87.19 287 VAL A C 1
ATOM 2339 O O . VAL A 1 287 ? 26.718 -3.312 -27.205 1.00 87.19 287 VAL A O 1
ATOM 2342 N N . SER A 1 288 ? 26.849 -5.170 -28.480 1.00 86.94 288 SER A N 1
ATOM 2343 C CA . SER A 1 288 ? 25.405 -5.326 -28.668 1.00 86.94 288 SER A CA 1
ATOM 2344 C C . SER A 1 288 ? 24.777 -6.067 -27.489 1.00 86.94 288 SER A C 1
ATOM 2346 O O . SER A 1 288 ? 25.228 -7.141 -27.095 1.00 86.94 288 SER A O 1
ATOM 2348 N N . LEU A 1 289 ? 23.715 -5.494 -26.937 1.00 88.62 289 LEU A N 1
ATOM 2349 C CA . LEU A 1 289 ? 22.842 -6.102 -25.945 1.00 88.62 289 LEU A CA 1
ATOM 2350 C C . LEU A 1 289 ? 21.491 -6.371 -26.603 1.00 88.62 289 LEU A C 1
ATOM 2352 O O . LEU A 1 289 ? 20.804 -5.431 -27.003 1.00 88.62 289 LEU A O 1
ATOM 2356 N N . TYR A 1 290 ? 21.099 -7.638 -26.666 1.00 88.44 290 TYR A N 1
ATOM 2357 C CA . TYR A 1 290 ? 19.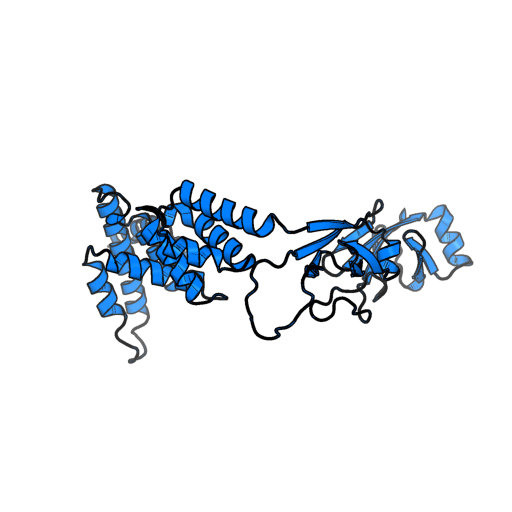789 -8.033 -27.168 1.00 88.44 290 TYR A CA 1
ATOM 2358 C C . TYR A 1 290 ? 18.822 -8.235 -26.005 1.00 88.44 290 TYR A C 1
ATOM 2360 O O . TYR A 1 290 ? 19.072 -9.036 -25.104 1.00 88.44 290 TYR A O 1
ATOM 2368 N N . ILE A 1 291 ? 17.716 -7.500 -26.037 1.00 89.06 291 ILE A N 1
ATOM 2369 C CA . ILE A 1 291 ? 16.581 -7.674 -25.135 1.00 89.06 291 ILE A CA 1
ATOM 2370 C C . ILE A 1 291 ? 15.401 -8.069 -26.010 1.00 89.06 291 ILE A C 1
ATOM 2372 O O . ILE A 1 291 ? 14.793 -7.216 -26.656 1.00 89.06 291 ILE A O 1
ATOM 2376 N N . GLU A 1 292 ? 15.121 -9.371 -26.048 1.00 86.25 292 GLU A N 1
ATOM 2377 C CA . GLU A 1 292 ? 14.159 -9.966 -26.982 1.00 86.25 292 GLU A CA 1
ATOM 2378 C C . GLU A 1 292 ? 14.439 -9.519 -28.433 1.00 86.25 292 GLU A C 1
ATOM 2380 O O . GLU A 1 292 ? 15.478 -9.884 -28.980 1.00 86.25 292 GLU A O 1
ATOM 2385 N N . GLU A 1 293 ? 13.556 -8.729 -29.053 1.00 86.00 293 GLU A N 1
ATOM 2386 C CA . GLU A 1 293 ? 13.701 -8.265 -30.441 1.00 86.00 293 GLU A CA 1
ATOM 2387 C C . GLU A 1 293 ? 14.481 -6.943 -30.579 1.00 86.00 293 GLU A C 1
ATOM 2389 O O . GLU A 1 293 ? 14.797 -6.527 -31.695 1.00 86.00 293 GLU A O 1
ATOM 2394 N N . LYS A 1 294 ? 14.804 -6.259 -29.471 1.00 87.62 294 LYS A N 1
ATOM 2395 C CA . LYS A 1 294 ? 15.519 -4.973 -29.502 1.00 87.62 294 LYS A CA 1
ATOM 2396 C C . LYS A 1 294 ? 17.011 -5.134 -29.277 1.00 87.62 294 LYS A C 1
ATOM 2398 O O . LYS A 1 294 ? 17.449 -5.822 -28.358 1.00 87.62 294 LYS A O 1
ATOM 2403 N N . GLU A 1 295 ? 17.783 -4.397 -30.066 1.00 91.06 295 GLU A N 1
ATOM 2404 C CA . GLU A 1 295 ? 19.229 -4.270 -29.915 1.00 91.06 295 GLU A CA 1
ATOM 2405 C C . GLU A 1 295 ? 19.596 -2.912 -29.309 1.00 91.06 295 GLU A C 1
ATOM 2407 O O . GLU A 1 295 ? 19.129 -1.856 -29.745 1.00 91.06 295 GLU A O 1
ATOM 2412 N N . PHE A 1 296 ? 20.471 -2.944 -28.309 1.00 90.50 296 PHE A N 1
ATOM 2413 C CA . PHE A 1 296 ? 21.047 -1.768 -27.678 1.00 90.50 296 PHE A CA 1
ATOM 2414 C C . PHE A 1 296 ? 22.566 -1.796 -27.796 1.00 90.50 296 PHE A C 1
ATOM 2416 O O . PHE A 1 296 ? 23.191 -2.847 -27.688 1.00 90.50 296 PHE A O 1
ATOM 2423 N N . PHE A 1 297 ? 23.171 -0.624 -27.966 1.00 89.81 297 PHE A N 1
ATOM 2424 C CA . PHE A 1 297 ? 24.612 -0.497 -28.167 1.00 89.81 297 PHE A CA 1
ATOM 2425 C C . PHE A 1 297 ? 25.283 0.104 -26.936 1.00 89.81 297 PHE A C 1
ATOM 2427 O O . PHE A 1 297 ? 24.923 1.194 -26.487 1.00 89.81 297 PHE A O 1
ATOM 2434 N N . ILE A 1 298 ? 26.294 -0.591 -26.419 1.00 89.56 298 ILE A N 1
ATOM 2435 C CA . ILE A 1 298 ? 27.121 -0.143 -25.299 1.00 89.56 298 ILE A CA 1
ATOM 2436 C C . ILE A 1 298 ? 28.499 0.254 -25.841 1.00 89.56 298 ILE A C 1
ATOM 2438 O O . ILE A 1 298 ? 29.225 -0.610 -26.332 1.00 89.56 298 ILE A O 1
ATOM 2442 N N . PRO A 1 299 ? 28.901 1.535 -25.784 1.00 88.25 299 PRO A N 1
ATOM 2443 C CA . PRO A 1 299 ? 30.202 1.963 -26.288 1.00 88.25 299 PRO A CA 1
ATOM 2444 C C . PRO A 1 299 ? 31.364 1.358 -25.497 1.00 88.25 299 PRO A C 1
ATOM 2446 O O . PRO A 1 299 ? 31.431 1.509 -24.277 1.00 88.25 299 PRO A O 1
ATOM 2449 N N . LEU A 1 300 ? 32.323 0.748 -26.200 1.00 83.12 300 LEU A N 1
ATOM 2450 C CA . LEU A 1 300 ? 33.481 0.079 -25.589 1.00 83.12 300 LEU A CA 1
ATOM 2451 C C . LEU A 1 300 ? 34.349 1.020 -24.749 1.00 83.12 300 LEU A C 1
ATOM 2453 O O . LEU A 1 300 ? 34.876 0.609 -23.722 1.00 83.12 300 LEU A O 1
ATOM 2457 N N . HIS A 1 301 ? 34.470 2.291 -25.142 1.00 82.81 301 HIS A N 1
ATOM 2458 C CA . HIS A 1 301 ? 35.267 3.279 -24.404 1.00 82.81 301 HIS A CA 1
ATOM 2459 C C . HIS A 1 301 ? 34.720 3.587 -23.001 1.00 82.81 301 HIS A C 1
ATOM 2461 O O . HIS A 1 301 ? 35.443 4.145 -22.181 1.00 82.81 301 HIS A O 1
ATOM 2467 N N . ASN A 1 302 ? 33.462 3.229 -22.723 1.00 85.19 302 ASN A N 1
ATOM 2468 C CA . ASN A 1 302 ? 32.851 3.385 -21.406 1.00 85.19 302 ASN A CA 1
ATOM 2469 C C . ASN A 1 302 ? 32.962 2.123 -20.537 1.00 85.19 302 ASN A C 1
ATOM 2471 O O . ASN A 1 302 ? 32.465 2.127 -19.412 1.00 85.19 302 ASN A O 1
ATOM 2475 N N . LEU A 1 303 ? 33.552 1.040 -21.054 1.00 85.12 303 LEU A N 1
ATOM 2476 C CA . LEU A 1 303 ? 33.705 -0.220 -20.335 1.00 85.12 303 LEU A CA 1
ATOM 2477 C C . LEU A 1 303 ? 35.113 -0.351 -19.758 1.00 85.12 303 LEU A C 1
ATOM 2479 O O . LEU A 1 303 ? 36.111 -0.036 -20.406 1.00 85.12 303 LEU A O 1
ATOM 2483 N N . HIS A 1 304 ? 35.190 -0.870 -18.536 1.00 84.69 304 HIS A N 1
ATOM 2484 C CA . HIS A 1 304 ? 36.443 -1.175 -17.855 1.00 84.69 304 HIS A CA 1
ATOM 2485 C C . HIS A 1 304 ? 36.717 -2.684 -17.876 1.00 84.69 304 HIS A C 1
ATOM 2487 O O . HIS A 1 304 ? 35.795 -3.496 -17.878 1.00 84.69 304 HIS A O 1
ATOM 2493 N N . ILE A 1 305 ? 37.992 -3.081 -17.872 1.00 81.88 305 ILE A N 1
ATOM 2494 C CA . ILE A 1 305 ? 38.392 -4.497 -17.834 1.00 81.88 305 ILE A CA 1
ATOM 2495 C C . ILE A 1 305 ? 38.371 -4.972 -16.372 1.00 81.88 305 ILE A C 1
ATOM 2497 O O . ILE A 1 305 ? 39.401 -5.021 -15.704 1.00 81.88 305 ILE A O 1
ATOM 2501 N N . VAL A 1 306 ? 37.175 -5.259 -15.859 1.00 87.19 306 VAL A N 1
ATOM 2502 C CA . VAL A 1 306 ? 36.918 -5.743 -14.490 1.00 87.19 306 VAL A CA 1
ATOM 2503 C C . VAL A 1 306 ? 35.935 -6.913 -14.521 1.00 87.19 306 VAL A C 1
ATOM 2505 O O . VAL A 1 306 ? 35.095 -6.971 -15.407 1.00 87.19 306 VAL A O 1
ATOM 2508 N N . SER A 1 307 ? 36.009 -7.841 -13.564 1.00 85.38 307 SER A N 1
ATOM 2509 C CA . SER A 1 307 ? 35.181 -9.063 -13.568 1.00 85.38 307 SER A CA 1
ATOM 2510 C C . SER A 1 307 ? 33.673 -8.791 -13.592 1.00 85.38 307 SER A C 1
ATOM 2512 O O . SER A 1 307 ? 32.928 -9.482 -14.284 1.00 85.38 307 SER A O 1
ATOM 2514 N N . GLU A 1 308 ? 33.217 -7.766 -12.871 1.00 92.19 308 GLU A N 1
ATOM 2515 C CA . GLU A 1 308 ? 31.830 -7.305 -12.895 1.00 92.19 308 GLU A CA 1
ATOM 2516 C C . GLU A 1 308 ? 31.774 -5.779 -12.985 1.00 92.19 308 GLU A C 1
ATOM 2518 O O . GLU A 1 308 ? 32.505 -5.078 -12.284 1.00 92.19 308 GLU A O 1
ATOM 2523 N N . GLN A 1 309 ? 30.870 -5.255 -13.810 1.00 93.06 309 GLN A N 1
ATOM 2524 C CA . GLN A 1 309 ? 30.571 -3.824 -13.879 1.00 93.06 309 GLN A CA 1
ATOM 2525 C C . GLN A 1 309 ? 29.099 -3.576 -14.204 1.00 93.06 309 GLN A C 1
ATOM 2527 O O . GLN A 1 309 ? 28.384 -4.468 -14.661 1.00 93.06 309 GLN A O 1
ATOM 2532 N N . ILE A 1 310 ? 28.643 -2.348 -13.968 1.00 93.56 310 ILE A N 1
ATOM 2533 C CA . ILE A 1 310 ? 27.284 -1.915 -14.291 1.00 93.56 310 ILE A CA 1
ATOM 2534 C C . ILE A 1 310 ? 27.371 -0.793 -15.316 1.00 93.56 310 ILE A C 1
ATOM 2536 O O . ILE A 1 310 ? 28.031 0.217 -15.078 1.00 93.56 310 ILE A O 1
ATOM 2540 N N . TYR A 1 311 ? 26.673 -0.960 -16.435 1.00 93.75 311 TYR A N 1
ATOM 2541 C CA . TYR A 1 311 ? 26.508 0.080 -17.439 1.00 93.75 311 TYR A CA 1
ATOM 2542 C C . TYR A 1 311 ? 25.053 0.540 -17.486 1.00 93.75 311 TYR A C 1
ATOM 2544 O O . TYR A 1 311 ? 24.135 -0.276 -17.430 1.00 93.75 311 TYR A O 1
ATOM 2552 N N . LYS A 1 312 ? 24.834 1.852 -17.587 1.00 95.12 312 LYS A N 1
ATOM 2553 C CA . LYS A 1 312 ? 23.500 2.455 -17.565 1.00 95.12 312 LYS A CA 1
ATOM 2554 C C . LYS A 1 312 ? 23.217 3.168 -18.883 1.00 95.12 312 LYS A C 1
ATOM 2556 O O . LYS A 1 312 ? 23.845 4.183 -19.183 1.00 95.12 312 LYS A O 1
ATOM 2561 N N . ILE A 1 313 ? 22.246 2.666 -19.638 1.00 93.75 313 ILE A N 1
ATOM 2562 C CA . ILE A 1 313 ? 21.743 3.295 -20.860 1.00 93.75 313 ILE A CA 1
ATOM 2563 C C . ILE A 1 313 ? 20.577 4.201 -20.466 1.00 93.75 313 ILE A C 1
ATOM 2565 O O . ILE A 1 313 ? 19.512 3.725 -20.071 1.00 93.75 313 ILE A O 1
ATOM 2569 N N . LYS A 1 314 ? 20.800 5.515 -20.546 1.00 93.25 314 LYS A N 1
ATOM 2570 C CA . LYS A 1 314 ? 19.835 6.507 -20.060 1.00 93.25 314 LYS A CA 1
ATOM 2571 C C . LYS A 1 314 ? 18.625 6.660 -20.983 1.00 93.25 314 LYS A C 1
ATOM 2573 O O . LYS A 1 314 ? 18.811 6.712 -22.199 1.00 93.25 314 LYS A O 1
ATOM 2578 N N . ASN A 1 315 ? 17.429 6.815 -20.411 1.00 92.00 315 ASN A N 1
ATOM 2579 C CA . ASN A 1 315 ? 16.166 7.108 -21.111 1.00 92.00 315 ASN A CA 1
ATOM 2580 C C . ASN A 1 315 ? 15.835 6.119 -22.248 1.00 92.00 315 ASN A C 1
ATOM 2582 O O . ASN A 1 315 ? 15.311 6.501 -23.298 1.00 92.00 315 ASN A O 1
ATOM 2586 N N . LYS A 1 316 ? 16.208 4.848 -22.081 1.00 91.12 316 LYS A N 1
ATOM 2587 C CA . LYS A 1 316 ? 15.967 3.777 -23.065 1.00 91.12 316 LYS A CA 1
ATOM 2588 C C . LYS A 1 316 ? 15.179 2.598 -22.502 1.00 91.12 316 LYS A C 1
ATOM 2590 O O . LYS A 1 316 ? 14.916 1.662 -23.248 1.00 91.12 316 LYS A O 1
ATOM 2595 N N . GLY A 1 317 ? 14.810 2.651 -21.225 1.00 90.56 317 GLY A N 1
ATOM 2596 C CA . GLY A 1 317 ? 13.967 1.665 -20.562 1.00 90.56 317 GLY A CA 1
ATOM 2597 C C . GLY A 1 317 ? 12.493 1.811 -20.938 1.00 90.56 317 GLY A C 1
ATOM 2598 O O . GLY A 1 317 ? 12.141 2.306 -22.015 1.00 90.56 317 GLY A O 1
ATOM 2599 N N . ILE A 1 318 ? 11.627 1.352 -20.044 1.00 93.69 318 ILE A N 1
ATOM 2600 C CA . ILE A 1 318 ? 10.173 1.381 -20.223 1.00 93.69 318 ILE A CA 1
ATOM 2601 C C . ILE A 1 318 ? 9.660 2.791 -19.881 1.00 93.69 318 ILE A C 1
ATOM 2603 O O . ILE A 1 318 ? 10.321 3.529 -19.150 1.00 93.69 318 ILE A O 1
ATOM 2607 N N . LEU A 1 319 ? 8.525 3.202 -20.452 1.00 94.06 319 LEU A N 1
ATOM 2608 C CA . LEU A 1 319 ? 7.882 4.474 -20.102 1.00 94.06 319 LEU A CA 1
ATOM 2609 C C . LEU A 1 319 ? 7.606 4.555 -18.599 1.00 94.06 319 LEU A C 1
ATOM 2611 O O . LEU A 1 319 ? 7.198 3.569 -17.993 1.00 94.06 319 LEU A O 1
ATOM 2615 N N . ILE A 1 320 ? 7.836 5.717 -17.996 1.00 90.94 320 ILE A N 1
ATOM 2616 C CA . ILE A 1 320 ? 7.552 5.943 -16.575 1.00 90.94 320 ILE A CA 1
ATOM 2617 C C . ILE A 1 320 ? 6.040 6.096 -16.395 1.00 90.94 320 ILE A C 1
ATOM 2619 O O . ILE A 1 320 ? 5.365 6.720 -17.211 1.00 90.94 320 ILE A O 1
ATOM 2623 N N . VAL A 1 321 ? 5.505 5.511 -15.324 1.00 90.12 321 VAL A N 1
ATOM 2624 C CA . VAL A 1 321 ? 4.089 5.643 -14.972 1.00 90.12 321 VAL A CA 1
ATOM 2625 C C . VAL A 1 321 ? 3.776 7.098 -14.621 1.00 90.12 321 VAL A C 1
ATOM 2627 O O . VAL A 1 321 ? 4.406 7.679 -13.740 1.00 90.12 321 VAL A O 1
ATOM 2630 N N . ASN A 1 322 ? 2.782 7.668 -15.301 1.00 87.50 322 ASN A N 1
ATOM 2631 C CA . ASN A 1 322 ? 2.221 8.978 -14.990 1.00 87.50 322 ASN A CA 1
ATOM 2632 C C . ASN A 1 322 ? 0.788 8.801 -14.458 1.00 87.50 322 ASN A C 1
ATOM 2634 O O . ASN A 1 322 ? -0.075 8.260 -15.152 1.00 87.50 322 ASN A O 1
ATOM 2638 N N . GLU A 1 323 ? 0.554 9.251 -13.223 1.00 84.88 323 GLU A N 1
ATOM 2639 C CA . GLU A 1 323 ? -0.731 9.125 -12.521 1.00 84.88 323 GLU A CA 1
ATOM 2640 C C . GLU A 1 323 ? -1.806 10.096 -13.045 1.00 84.88 323 GLU A C 1
ATOM 2642 O O . GLU A 1 323 ? -2.995 9.797 -12.961 1.00 84.88 323 GLU A O 1
ATOM 2647 N N . GLU A 1 324 ? -1.415 11.243 -13.612 1.00 86.56 324 GLU A N 1
ATOM 2648 C CA . GLU A 1 324 ? -2.352 12.237 -14.158 1.00 86.56 324 GLU A CA 1
ATOM 2649 C C . GLU A 1 324 ? -2.758 11.913 -15.601 1.00 86.56 324 GLU A C 1
ATOM 2651 O O . GLU A 1 324 ? -3.904 12.130 -16.001 1.00 86.56 324 GLU A O 1
ATOM 2656 N N . ASN A 1 325 ? -1.819 11.390 -16.393 1.00 89.88 325 ASN A N 1
ATOM 2657 C CA . ASN A 1 325 ? -2.048 11.016 -17.782 1.00 89.88 325 ASN A CA 1
ATOM 2658 C C . ASN A 1 325 ? -1.492 9.622 -18.077 1.00 89.88 325 ASN A C 1
ATOM 2660 O O . ASN A 1 325 ? -0.318 9.456 -18.399 1.00 89.88 325 ASN A O 1
ATOM 2664 N N . ILE A 1 326 ? -2.377 8.625 -18.071 1.00 90.50 326 ILE A N 1
ATOM 2665 C CA . ILE A 1 326 ? -2.003 7.227 -18.312 1.00 90.50 326 ILE A CA 1
ATOM 2666 C C . ILE A 1 326 ? -1.400 6.974 -19.707 1.00 90.50 326 ILE A C 1
ATOM 2668 O O . ILE A 1 326 ? -0.730 5.963 -19.894 1.00 90.50 326 ILE A O 1
ATOM 2672 N N . TYR A 1 327 ? -1.598 7.874 -20.676 1.00 91.38 327 TYR A N 1
ATOM 2673 C CA . TYR A 1 327 ? -1.060 7.757 -22.039 1.00 91.38 327 TYR A CA 1
ATOM 2674 C C . TYR A 1 327 ? 0.200 8.603 -22.279 1.00 91.38 327 TYR A C 1
ATOM 2676 O O . TYR A 1 327 ? 0.581 8.798 -23.430 1.00 91.38 327 TYR A O 1
ATOM 2684 N N . ASP A 1 328 ? 0.818 9.142 -21.226 1.00 90.56 328 ASP A N 1
ATOM 2685 C CA . ASP A 1 328 ? 2.056 9.914 -21.344 1.00 90.56 328 ASP A CA 1
ATOM 2686 C C . ASP A 1 328 ? 3.212 9.054 -21.885 1.00 90.56 328 ASP A C 1
ATOM 2688 O O . ASP A 1 328 ? 3.526 7.993 -21.341 1.00 90.56 328 ASP A O 1
ATOM 2692 N N . ASP A 1 329 ? 3.841 9.536 -22.958 1.00 86.94 329 ASP A N 1
ATOM 2693 C CA . ASP A 1 329 ? 4.947 8.902 -23.677 1.00 86.94 329 ASP A CA 1
ATOM 2694 C C . ASP A 1 329 ? 6.272 9.689 -23.570 1.00 86.94 329 ASP A C 1
ATOM 2696 O O . ASP A 1 329 ? 7.258 9.379 -24.247 1.00 86.94 329 ASP A O 1
ATOM 2700 N N . THR A 1 330 ? 6.328 10.714 -22.712 1.00 89.06 330 THR A N 1
ATOM 2701 C CA . THR A 1 330 ? 7.441 11.676 -22.687 1.00 89.06 330 THR A CA 1
ATOM 2702 C C . THR A 1 330 ? 8.682 11.193 -21.934 1.00 89.06 330 THR A C 1
ATOM 2704 O O . THR A 1 330 ? 9.813 11.470 -22.354 1.00 89.06 330 THR A O 1
ATOM 2707 N N . CYS A 1 331 ? 8.507 10.475 -20.822 1.00 90.81 331 CYS A N 1
ATOM 2708 C CA . CYS A 1 331 ? 9.595 10.071 -19.932 1.00 90.81 331 CYS A CA 1
ATOM 2709 C C . CYS A 1 331 ? 9.807 8.555 -19.931 1.00 90.81 331 CYS A C 1
ATOM 2711 O O . CYS A 1 331 ? 8.873 7.777 -19.756 1.00 90.81 331 CYS A O 1
ATOM 2713 N N . ARG A 1 332 ? 11.069 8.128 -20.062 1.00 92.75 332 ARG A N 1
ATOM 2714 C CA . ARG A 1 332 ? 11.475 6.716 -20.015 1.00 92.75 332 ARG A CA 1
ATOM 2715 C C . ARG A 1 332 ? 12.428 6.465 -18.861 1.00 92.75 332 ARG A C 1
ATOM 2717 O O . ARG A 1 332 ? 13.309 7.286 -18.609 1.00 92.75 332 ARG A O 1
ATOM 2724 N N . GLY A 1 333 ? 12.295 5.301 -18.240 1.00 92.94 333 GLY A N 1
ATOM 2725 C CA . GLY A 1 333 ? 13.283 4.759 -17.324 1.00 92.94 333 GLY A CA 1
ATOM 2726 C C . GLY A 1 333 ? 14.587 4.406 -18.039 1.00 92.94 333 GLY A C 1
ATOM 2727 O O . GLY A 1 333 ? 14.778 4.606 -19.246 1.00 92.94 333 GLY A O 1
ATOM 2728 N N . ASP A 1 334 ? 15.508 3.841 -17.280 1.00 95.56 334 ASP A N 1
ATOM 2729 C CA . ASP A 1 334 ? 16.842 3.493 -17.743 1.00 95.56 334 ASP A CA 1
ATOM 2730 C C . ASP A 1 334 ? 16.989 1.981 -17.953 1.00 95.56 334 ASP A C 1
ATOM 2732 O O . ASP A 1 334 ? 16.283 1.181 -17.341 1.00 95.56 334 ASP A O 1
ATOM 2736 N N . ILE A 1 335 ? 17.940 1.572 -18.797 1.00 95.50 335 ILE A N 1
ATOM 2737 C CA . ILE A 1 335 ? 18.370 0.169 -18.872 1.00 95.50 335 ILE A CA 1
ATOM 2738 C C . ILE A 1 335 ? 19.675 0.032 -18.096 1.00 95.50 335 ILE A C 1
ATOM 2740 O O . ILE A 1 335 ? 20.674 0.683 -18.409 1.00 95.50 335 ILE A O 1
ATOM 2744 N N . ILE A 1 336 ? 19.669 -0.821 -17.081 1.00 96.12 336 ILE A N 1
ATOM 2745 C CA . ILE A 1 336 ? 20.794 -1.105 -16.200 1.00 96.12 336 ILE A CA 1
ATOM 2746 C C . ILE A 1 336 ? 21.317 -2.499 -16.537 1.00 96.12 336 ILE A C 1
ATOM 2748 O O . ILE A 1 336 ? 20.669 -3.518 -16.315 1.00 96.12 336 ILE A O 1
ATOM 2752 N N . VAL A 1 337 ? 22.522 -2.540 -17.086 1.00 94.75 337 VAL A N 1
ATOM 2753 C CA . VAL A 1 337 ? 23.155 -3.754 -17.591 1.00 94.75 337 VAL A CA 1
ATOM 2754 C C . VAL A 1 337 ? 24.237 -4.174 -16.610 1.00 94.75 337 VAL A C 1
ATOM 2756 O O . VAL A 1 337 ? 25.239 -3.473 -16.454 1.00 94.75 337 VAL A O 1
ATOM 2759 N N . LYS A 1 338 ? 24.066 -5.323 -15.954 1.00 94.06 338 LYS A N 1
ATOM 2760 C CA . LYS A 1 338 ? 25.153 -5.976 -15.221 1.00 94.06 338 LYS A CA 1
ATOM 2761 C C . LYS A 1 338 ? 26.002 -6.752 -16.222 1.00 94.06 338 LYS A C 1
ATOM 2763 O O . LYS A 1 338 ? 25.562 -7.775 -16.742 1.00 94.06 338 LYS A O 1
ATOM 2768 N N . ILE A 1 339 ? 27.210 -6.266 -16.473 1.00 91.06 339 ILE A N 1
ATOM 2769 C CA . ILE A 1 339 ? 28.162 -6.866 -17.403 1.00 91.06 339 ILE A CA 1
ATOM 2770 C C . ILE A 1 339 ? 29.135 -7.736 -16.607 1.00 91.06 339 ILE A C 1
ATOM 2772 O O . ILE A 1 339 ? 29.791 -7.260 -15.679 1.00 91.06 339 ILE A O 1
ATOM 2776 N N . LEU A 1 340 ? 29.215 -9.009 -16.979 1.00 89.88 340 LEU A N 1
ATOM 2777 C CA . LEU A 1 340 ? 30.131 -10.004 -16.438 1.00 89.88 340 LEU A CA 1
ATOM 2778 C C . LEU A 1 340 ? 31.181 -10.320 -17.498 1.00 89.88 340 LEU A C 1
ATOM 2780 O O . LEU A 1 340 ? 30.839 -10.758 -18.595 1.00 89.88 340 LEU A O 1
ATOM 2784 N N . LEU A 1 341 ? 32.445 -10.098 -17.170 1.00 84.19 341 LEU A N 1
ATOM 2785 C CA . LEU A 1 341 ? 33.568 -10.496 -18.010 1.00 84.19 341 LEU A CA 1
ATOM 2786 C C . LEU A 1 341 ? 34.005 -11.896 -17.574 1.00 84.19 341 LEU A C 1
ATOM 2788 O O . LEU A 1 341 ? 34.437 -12.076 -16.433 1.00 84.19 341 LEU A O 1
ATOM 2792 N N . VAL A 1 342 ? 33.817 -12.874 -18.466 1.00 81.00 342 VAL A N 1
ATOM 2793 C CA . VAL A 1 342 ? 34.028 -14.312 -18.215 1.00 81.00 342 VAL A CA 1
ATOM 2794 C C . VAL A 1 342 ? 35.181 -14.853 -19.049 1.00 81.00 342 VAL A C 1
ATOM 2796 O O . VAL A 1 342 ? 35.316 -14.447 -20.232 1.00 81.00 342 VAL A O 1
#

Radius of gyration: 30.73 Å; chains: 1; bounding box: 71×48×86 Å

Organism: NCBI:txid1070528